Protein AF-A0A1V0DDW9-F1 (afdb_monomer)

Sequence (194 aa):
MLQTPDHATLLQRISQTHPDPSLQRRARLLLLYAEGRETAAVAEAVGLSPSTARRWRRRYLDGGLEAVFSAEVLAALPAEAPARPAPEPATAPTPAAPPRSDDAPAPIEARIRALFDDVAEAFGGKKKLKALRKRKPAKALRKLGKRLSKYRDRVRKRLSQDGLSARQRRRLVKQRKAIKRFLKR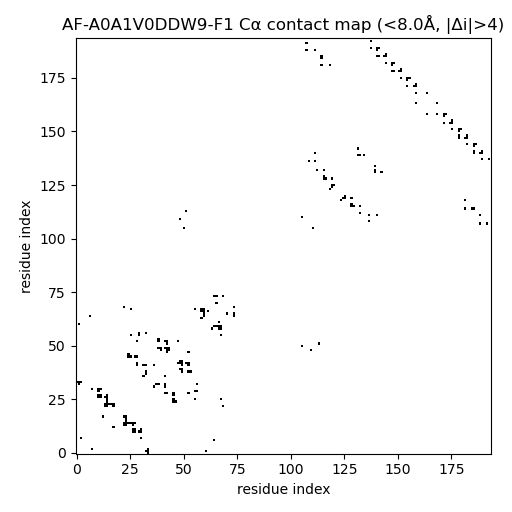TRALLDELS

Structure (mmCIF, N/CA/C/O backbone):
data_AF-A0A1V0DDW9-F1
#
_entry.id   AF-A0A1V0DDW9-F1
#
loop_
_atom_site.group_PDB
_atom_site.id
_atom_site.type_symbol
_atom_site.label_atom_id
_atom_site.label_alt_id
_atom_site.label_comp_id
_atom_site.label_asym_id
_atom_site.label_entity_id
_atom_site.label_seq_id
_atom_site.pdbx_PDB_ins_code
_atom_site.Cartn_x
_atom_site.Cartn_y
_atom_site.Cartn_z
_atom_site.occupancy
_atom_site.B_iso_or_equiv
_atom_site.auth_seq_id
_atom_site.auth_comp_id
_atom_site.auth_asym_id
_atom_site.auth_atom_id
_atom_site.pdbx_PDB_model_num
ATOM 1 N N . MET A 1 1 ? 0.098 -22.262 1.482 1.00 47.34 1 MET A N 1
ATOM 2 C CA . MET A 1 1 ? 1.379 -22.175 2.217 1.00 47.34 1 MET A CA 1
ATOM 3 C C . MET A 1 1 ? 2.095 -20.897 1.801 1.00 47.34 1 MET A C 1
ATOM 5 O O . MET A 1 1 ? 2.084 -20.587 0.620 1.00 47.34 1 MET A O 1
ATOM 9 N N . LEU A 1 2 ? 2.592 -20.102 2.755 1.00 56.16 2 LEU A N 1
ATOM 10 C CA . LEU A 1 2 ? 3.044 -18.717 2.524 1.00 56.16 2 LEU A CA 1
ATOM 11 C C . LEU A 1 2 ? 4.563 -18.563 2.303 1.00 56.16 2 LEU A C 1
ATOM 13 O O . LEU A 1 2 ? 5.007 -17.443 2.057 1.00 56.16 2 LEU A O 1
ATOM 17 N N . GLN A 1 3 ? 5.370 -19.623 2.360 1.00 58.59 3 GLN A N 1
ATOM 18 C CA . GLN A 1 3 ? 6.820 -19.496 2.181 1.00 58.59 3 GLN A CA 1
ATOM 19 C C . GLN A 1 3 ? 7.408 -20.650 1.375 1.00 58.59 3 GLN A C 1
ATOM 21 O O . GLN A 1 3 ? 7.259 -21.811 1.737 1.00 58.59 3 GLN A O 1
ATOM 26 N N . THR A 1 4 ? 8.095 -20.297 0.292 1.00 63.78 4 THR A N 1
ATOM 27 C CA . THR A 1 4 ? 9.229 -21.064 -0.220 1.00 63.78 4 THR A CA 1
ATOM 28 C C . THR A 1 4 ? 10.448 -20.748 0.664 1.00 63.78 4 THR A C 1
ATOM 30 O O . THR A 1 4 ? 10.546 -19.620 1.163 1.00 63.78 4 THR A O 1
ATOM 33 N N . PRO A 1 5 ? 11.369 -21.701 0.891 1.00 66.31 5 PRO A N 1
ATOM 34 C CA . PRO A 1 5 ? 12.541 -21.496 1.752 1.00 66.31 5 PRO A CA 1
ATOM 35 C C . PRO A 1 5 ? 13.383 -20.282 1.321 1.00 66.31 5 PRO A C 1
ATOM 37 O O . PRO A 1 5 ? 13.807 -19.496 2.167 1.00 66.31 5 PRO A O 1
ATOM 40 N N . ASP A 1 6 ? 13.486 -20.031 0.015 1.00 73.88 6 ASP A N 1
ATOM 41 C CA . ASP A 1 6 ? 14.209 -18.881 -0.546 1.00 73.88 6 ASP A CA 1
ATOM 42 C C . ASP A 1 6 ? 13.622 -17.526 -0.114 1.00 73.88 6 ASP A C 1
ATOM 44 O O . ASP A 1 6 ? 14.346 -16.552 0.113 1.00 73.88 6 ASP A O 1
ATOM 48 N N . HIS A 1 7 ? 12.297 -17.442 0.051 1.00 81.62 7 HIS A N 1
ATOM 49 C CA . HIS A 1 7 ? 11.650 -16.208 0.496 1.00 81.62 7 HIS A CA 1
ATOM 50 C C . HIS A 1 7 ? 11.923 -15.921 1.972 1.00 81.62 7 HIS A C 1
ATOM 52 O O . HIS A 1 7 ? 12.078 -14.756 2.342 1.00 81.62 7 HIS A O 1
ATOM 58 N N . ALA A 1 8 ? 11.992 -16.953 2.814 1.00 80.38 8 ALA A N 1
ATOM 59 C CA . ALA A 1 8 ? 12.246 -16.793 4.242 1.00 80.38 8 ALA A CA 1
ATOM 60 C C . ALA A 1 8 ? 13.627 -16.167 4.488 1.00 80.38 8 ALA A C 1
ATOM 62 O O . ALA A 1 8 ? 13.737 -15.169 5.206 1.00 80.38 8 ALA A O 1
ATOM 63 N N . THR A 1 9 ? 14.659 -16.674 3.809 1.00 82.12 9 THR A N 1
ATOM 64 C CA . THR A 1 9 ? 16.034 -16.165 3.914 1.00 82.12 9 THR A CA 1
ATOM 65 C C . THR A 1 9 ? 16.145 -14.711 3.453 1.00 82.12 9 THR A C 1
ATOM 67 O O . THR A 1 9 ? 16.754 -13.882 4.137 1.00 82.12 9 THR A O 1
ATOM 70 N N . LEU A 1 10 ? 15.510 -14.359 2.328 1.00 84.12 10 LEU A N 1
ATOM 71 C CA . LEU A 1 10 ? 15.488 -12.979 1.829 1.00 84.12 10 LEU A CA 1
ATOM 72 C C . LEU A 1 10 ? 14.788 -12.027 2.805 1.00 84.12 10 LEU A C 1
ATOM 74 O O . LEU A 1 10 ? 15.305 -10.947 3.098 1.00 84.12 10 LEU A O 1
ATOM 78 N N . LEU A 1 11 ? 13.634 -12.424 3.347 1.00 86.44 11 LEU A N 1
ATOM 79 C CA . LEU A 1 11 ? 12.905 -11.628 4.334 1.00 86.44 11 LEU A CA 1
ATOM 80 C C . LEU A 1 11 ? 13.721 -11.440 5.618 1.00 86.44 11 LEU A C 1
ATOM 82 O O . LEU A 1 11 ? 13.788 -10.326 6.141 1.00 86.44 11 LEU A O 1
ATOM 86 N N . GLN A 1 12 ? 14.381 -12.490 6.106 1.00 86.38 12 GLN A N 1
ATOM 87 C CA . GLN A 1 12 ? 15.224 -12.412 7.296 1.00 86.38 12 GLN A CA 1
ATOM 88 C C . GLN A 1 12 ? 16.380 -11.433 7.087 1.00 86.38 12 GLN A C 1
ATOM 90 O O . GLN A 1 12 ? 16.570 -10.534 7.909 1.00 86.38 12 GLN A O 1
ATOM 95 N N . ARG A 1 13 ? 17.061 -11.504 5.939 1.00 80.69 13 ARG A N 1
ATOM 96 C CA . ARG A 1 13 ? 18.125 -10.560 5.585 1.00 80.69 13 ARG A CA 1
ATOM 97 C C . ARG A 1 13 ? 17.607 -9.120 5.504 1.00 80.69 13 ARG A C 1
ATOM 99 O O . ARG A 1 13 ? 18.135 -8.257 6.200 1.00 80.69 13 ARG A O 1
ATOM 106 N N . ILE A 1 14 ? 16.520 -8.856 4.767 1.00 83.62 14 ILE A N 1
ATOM 107 C CA . ILE A 1 14 ? 15.913 -7.509 4.678 1.00 83.62 14 ILE A CA 1
ATOM 108 C C . ILE A 1 14 ? 15.524 -6.980 6.068 1.00 83.62 14 ILE A C 1
ATOM 110 O O . ILE A 1 14 ? 15.647 -5.785 6.338 1.00 83.62 14 ILE A O 1
ATOM 114 N N . SER A 1 15 ? 15.067 -7.853 6.968 1.00 86.00 15 SER A N 1
ATOM 115 C CA . SER A 1 15 ? 14.659 -7.476 8.324 1.00 86.00 15 SER A CA 1
ATOM 116 C C . SER A 1 15 ? 15.806 -7.033 9.239 1.00 86.00 15 SER A C 1
ATOM 118 O O . SER A 1 15 ? 15.553 -6.337 10.229 1.00 86.00 15 SER A O 1
ATOM 120 N N . GLN A 1 16 ? 17.035 -7.439 8.915 1.00 81.69 16 GLN A N 1
ATOM 121 C CA . GLN A 1 16 ? 18.234 -7.223 9.722 1.00 81.69 16 GLN A CA 1
ATOM 122 C C . GLN A 1 16 ? 19.140 -6.145 9.122 1.00 81.69 16 GLN A C 1
ATOM 124 O O . GLN A 1 16 ? 19.627 -5.287 9.850 1.00 81.69 16 GLN A O 1
ATOM 129 N N . THR A 1 17 ? 19.351 -6.162 7.803 1.00 76.50 17 THR A N 1
ATOM 130 C CA . THR A 1 17 ? 20.411 -5.366 7.163 1.00 76.50 17 THR A CA 1
ATOM 131 C C . THR A 1 17 ? 19.907 -4.105 6.471 1.00 76.50 17 THR A C 1
ATOM 133 O O . THR A 1 17 ? 20.681 -3.181 6.230 1.00 76.50 17 THR A O 1
ATOM 136 N N . HIS A 1 18 ? 18.617 -4.033 6.131 1.00 78.31 18 HIS A N 1
ATOM 137 C CA . HIS A 1 18 ? 18.131 -2.960 5.272 1.00 78.31 18 HIS A CA 1
ATOM 138 C C . HIS A 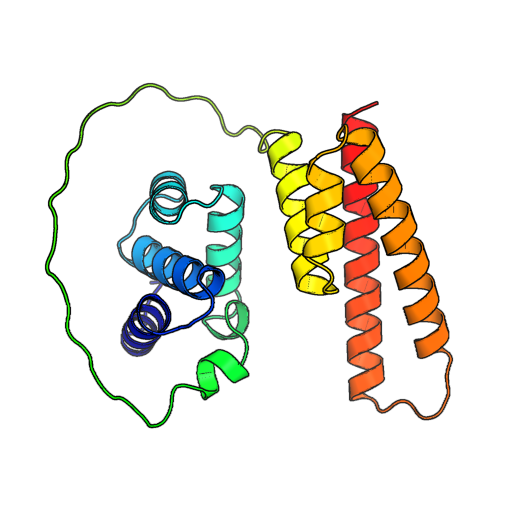1 18 ? 18.085 -1.611 6.021 1.00 78.31 18 HIS A C 1
ATOM 140 O O . HIS A 1 18 ? 17.454 -1.536 7.072 1.00 78.31 18 HIS A O 1
ATOM 146 N N . PRO A 1 19 ? 18.638 -0.505 5.487 1.00 71.19 19 PRO A N 1
ATOM 147 C CA . PRO A 1 19 ? 18.720 0.774 6.206 1.00 71.19 19 PRO A CA 1
ATOM 148 C C . PRO A 1 19 ? 17.361 1.458 6.436 1.00 71.19 19 PRO A C 1
ATOM 150 O O . PRO A 1 19 ? 17.212 2.256 7.358 1.00 71.19 19 PRO A O 1
ATOM 153 N N . ASP A 1 20 ? 16.347 1.171 5.609 1.00 73.62 20 ASP A N 1
ATOM 154 C CA . ASP A 1 20 ? 14.979 1.667 5.831 1.00 73.62 20 ASP A CA 1
ATOM 155 C C . ASP A 1 20 ? 14.227 0.804 6.870 1.00 73.62 20 ASP A C 1
ATOM 157 O O . ASP A 1 20 ? 13.823 -0.323 6.550 1.00 73.62 20 ASP A O 1
ATOM 161 N N . PRO A 1 21 ? 13.917 1.340 8.069 1.00 74.62 21 PRO A N 1
ATOM 162 C CA . PRO A 1 21 ? 13.190 0.611 9.109 1.00 74.62 21 PRO A CA 1
ATOM 163 C C . PRO A 1 21 ? 11.752 0.257 8.702 1.00 74.62 21 PRO A C 1
ATOM 165 O O . PRO A 1 21 ? 11.104 -0.571 9.342 1.00 74.62 21 PRO A O 1
ATOM 168 N N . SER A 1 22 ? 11.210 0.893 7.662 1.00 76.00 22 SER A N 1
ATOM 169 C CA . SER A 1 22 ? 9.894 0.562 7.107 1.00 76.00 22 SER A CA 1
ATOM 170 C C . SER A 1 22 ? 9.934 -0.755 6.336 1.00 76.00 22 SER A C 1
ATOM 172 O O . SER A 1 22 ? 8.973 -1.521 6.389 1.00 76.00 22 SER A O 1
ATOM 174 N N . LEU A 1 23 ? 11.035 -1.017 5.625 1.00 82.06 23 LEU A N 1
ATOM 175 C CA . LEU A 1 23 ? 11.237 -2.253 4.872 1.00 82.06 23 LEU A CA 1
ATOM 176 C C . LEU A 1 23 ? 11.587 -3.407 5.809 1.00 82.06 23 LEU A C 1
ATOM 178 O O . LEU A 1 23 ? 11.004 -4.480 5.663 1.00 82.06 23 LEU A O 1
ATOM 182 N N . GLN A 1 24 ? 12.386 -3.147 6.850 1.00 84.62 24 GLN A N 1
ATOM 183 C CA . GLN A 1 24 ? 12.621 -4.125 7.914 1.00 84.62 24 GLN A CA 1
ATOM 184 C C . GLN A 1 24 ? 11.305 -4.599 8.551 1.00 84.62 24 GLN A C 1
ATOM 186 O O . GLN A 1 24 ? 11.048 -5.797 8.650 1.00 84.62 24 GLN A O 1
ATOM 191 N N . ARG A 1 25 ? 10.419 -3.661 8.919 1.00 85.31 25 ARG A N 1
ATOM 192 C CA . ARG A 1 25 ? 9.105 -3.976 9.506 1.00 85.31 25 ARG A CA 1
ATOM 193 C C . ARG A 1 25 ? 8.202 -4.776 8.571 1.00 85.31 25 ARG A C 1
ATOM 195 O O . ARG A 1 25 ? 7.511 -5.677 9.030 1.00 85.31 25 ARG A O 1
ATOM 202 N N . ARG A 1 26 ? 8.206 -4.479 7.266 1.00 88.88 26 ARG A N 1
ATOM 203 C CA . ARG A 1 26 ? 7.451 -5.265 6.270 1.00 88.88 26 ARG A CA 1
ATOM 204 C C . ARG A 1 26 ? 7.980 -6.691 6.162 1.00 88.88 26 ARG A C 1
ATOM 206 O O . ARG A 1 26 ? 7.179 -7.611 6.049 1.00 88.88 26 ARG A O 1
ATOM 213 N N . ALA A 1 27 ? 9.297 -6.865 6.223 1.00 88.38 27 ALA A N 1
ATOM 214 C CA . ALA A 1 27 ? 9.907 -8.183 6.171 1.00 88.38 27 ALA A CA 1
ATOM 215 C C . ALA A 1 27 ? 9.587 -9.011 7.426 1.00 88.38 27 ALA A C 1
ATOM 217 O O . ALA A 1 27 ? 9.085 -10.126 7.302 1.00 88.38 27 ALA A O 1
ATOM 218 N N . ARG A 1 28 ? 9.730 -8.421 8.625 1.00 88.69 28 ARG A N 1
ATOM 219 C CA . ARG A 1 28 ? 9.323 -9.051 9.900 1.00 88.69 28 ARG A CA 1
ATOM 220 C C . ARG A 1 28 ? 7.849 -9.440 9.914 1.00 88.69 28 ARG A C 1
ATOM 222 O O . ARG A 1 28 ? 7.499 -10.527 10.346 1.00 88.69 28 ARG A O 1
ATOM 229 N N . LEU A 1 29 ? 6.984 -8.578 9.386 1.00 91.62 29 LEU A N 1
ATOM 230 C CA . LEU A 1 29 ? 5.552 -8.844 9.280 1.00 91.62 29 LEU A CA 1
ATOM 231 C C . LEU A 1 29 ? 5.259 -10.103 8.456 1.00 91.62 29 LEU A C 1
ATOM 233 O O . LEU A 1 29 ? 4.392 -10.883 8.837 1.00 91.62 29 LEU A O 1
ATOM 237 N N . LEU A 1 30 ? 5.950 -10.302 7.331 1.00 90.56 30 LEU A N 1
ATOM 238 C CA . LEU A 1 30 ? 5.741 -11.474 6.476 1.00 90.56 30 LEU A CA 1
ATOM 239 C C . LEU A 1 30 ? 6.306 -12.758 7.093 1.00 90.56 30 LEU A C 1
ATOM 241 O O . LEU A 1 30 ? 5.699 -13.811 6.913 1.00 90.56 30 LEU A O 1
ATOM 245 N N . LEU A 1 31 ? 7.411 -12.662 7.840 1.00 89.25 31 LEU A N 1
ATOM 246 C CA . LEU A 1 31 ? 7.956 -13.778 8.621 1.00 89.25 31 LEU A CA 1
ATOM 247 C C . LEU A 1 31 ? 6.954 -14.244 9.684 1.00 89.25 31 LEU A C 1
ATOM 249 O O . LEU A 1 31 ? 6.554 -15.403 9.679 1.00 89.25 31 LEU A O 1
ATOM 253 N N . LEU A 1 32 ? 6.429 -13.317 10.489 1.00 87.31 32 LEU A N 1
ATOM 254 C CA . LEU A 1 32 ? 5.447 -13.635 11.531 1.00 87.31 32 LEU A CA 1
ATOM 255 C C . LEU A 1 32 ? 4.149 -14.230 10.957 1.00 87.31 32 LEU A C 1
ATOM 257 O O . LEU A 1 32 ? 3.539 -15.110 11.557 1.00 87.31 32 LEU A O 1
ATOM 261 N N . TYR A 1 33 ? 3.709 -13.786 9.775 1.00 86.69 33 TYR A N 1
ATOM 262 C CA . TYR A 1 33 ? 2.553 -14.406 9.117 1.00 86.69 33 TYR A CA 1
ATOM 263 C C . TYR A 1 33 ? 2.810 -15.835 8.646 1.00 86.69 33 TYR A C 1
ATOM 265 O O . TYR A 1 33 ? 1.862 -16.613 8.546 1.00 86.69 33 TYR A O 1
ATOM 273 N N . ALA A 1 34 ? 4.051 -16.173 8.314 1.00 85.31 34 ALA A N 1
ATOM 274 C CA . ALA A 1 34 ? 4.401 -17.529 7.923 1.00 85.31 34 ALA A CA 1
ATOM 275 C C . ALA A 1 34 ? 4.530 -18.472 9.115 1.00 85.31 34 ALA A C 1
ATOM 277 O O . ALA A 1 34 ? 4.187 -19.640 8.985 1.00 85.31 34 ALA A O 1
ATOM 278 N N . GLU A 1 35 ? 4.894 -17.939 10.281 1.00 81.44 35 GLU A N 1
ATOM 279 C CA . GLU A 1 35 ? 4.779 -18.622 11.576 1.00 81.44 35 GLU A CA 1
ATOM 280 C C . GLU A 1 35 ? 3.312 -18.861 11.996 1.00 81.44 35 GLU A C 1
ATOM 282 O O . GLU A 1 35 ? 3.049 -19.412 13.059 1.00 81.44 35 GLU A O 1
ATOM 287 N N . GLY A 1 36 ? 2.333 -18.424 11.194 1.00 84.12 36 GLY A N 1
ATOM 288 C CA . GLY A 1 36 ? 0.909 -18.608 11.477 1.00 84.12 36 GLY A CA 1
ATOM 289 C C . GLY A 1 36 ? 0.338 -17.611 12.486 1.00 84.12 36 GLY A C 1
ATOM 290 O O . GLY A 1 36 ? -0.796 -17.777 12.930 1.00 84.12 36 GLY A O 1
ATOM 291 N N . ARG A 1 37 ? 1.080 -16.552 12.834 1.00 83.56 37 ARG A N 1
ATOM 292 C CA . ARG A 1 37 ? 0.625 -15.550 13.804 1.00 83.56 37 ARG A CA 1
ATOM 293 C C . ARG A 1 37 ? -0.575 -14.771 13.271 1.00 83.56 37 ARG A C 1
ATOM 295 O O . ARG A 1 37 ? -0.659 -14.406 12.092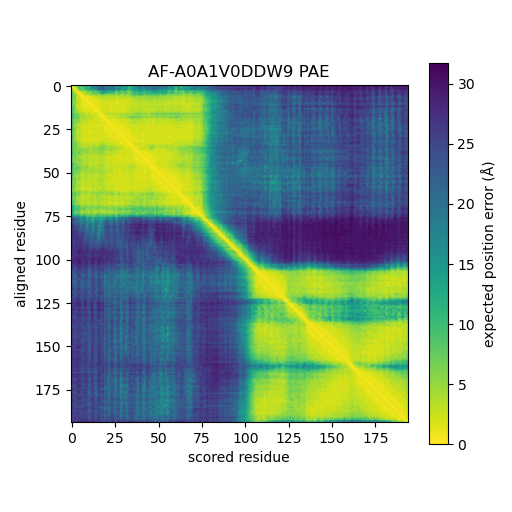 1.00 83.56 37 ARG A O 1
ATOM 302 N N . GLU A 1 38 ? -1.497 -14.458 14.173 1.00 83.19 38 GLU A N 1
ATOM 303 C CA . GLU A 1 38 ? -2.667 -13.654 13.847 1.00 83.19 38 GLU A CA 1
ATOM 304 C C . GLU A 1 38 ? -2.292 -12.211 13.514 1.00 83.19 38 GLU A C 1
ATOM 306 O O . GLU A 1 38 ? -1.376 -11.621 14.084 1.00 83.19 38 GLU A O 1
ATOM 311 N N . THR A 1 39 ? -3.062 -11.598 12.615 1.00 81.31 39 THR A N 1
ATOM 312 C CA . THR A 1 39 ? -2.829 -10.228 12.143 1.00 81.31 39 THR A CA 1
ATOM 313 C C . THR A 1 39 ? -2.615 -9.215 13.263 1.00 81.31 39 THR A C 1
ATOM 315 O O . THR A 1 39 ? -1.799 -8.311 13.088 1.00 81.31 39 THR A O 1
ATOM 318 N N . ALA A 1 40 ? -3.376 -9.309 14.356 1.00 75.62 40 ALA A N 1
ATOM 319 C CA . ALA A 1 40 ? -3.289 -8.360 15.460 1.00 75.62 40 ALA A CA 1
ATOM 320 C C . ALA A 1 40 ? -1.921 -8.451 16.153 1.00 75.62 40 ALA A C 1
ATOM 322 O O . ALA A 1 40 ? -1.208 -7.451 16.203 1.00 75.62 40 ALA A O 1
ATOM 323 N N . ALA A 1 41 ? -1.513 -9.662 16.540 1.00 76.12 41 ALA A N 1
ATOM 324 C CA . ALA A 1 41 ? -0.209 -9.932 17.141 1.00 76.12 41 ALA A CA 1
ATOM 325 C C . ALA A 1 41 ? 0.951 -9.562 16.202 1.00 76.12 41 ALA A C 1
ATOM 327 O O . ALA A 1 41 ? 1.940 -8.968 16.625 1.00 76.12 41 ALA A O 1
ATOM 328 N N . VAL A 1 42 ? 0.815 -9.855 14.903 1.00 85.62 42 VAL A N 1
ATOM 329 C CA . VAL A 1 42 ? 1.805 -9.450 13.895 1.00 85.62 42 VAL A CA 1
ATOM 330 C C . VAL A 1 42 ? 1.945 -7.931 13.865 1.00 85.62 42 VAL A C 1
ATOM 332 O O . VAL A 1 42 ? 3.054 -7.407 13.871 1.00 85.62 42 VAL A O 1
ATOM 335 N N . ALA A 1 43 ? 0.821 -7.216 13.799 1.00 78.56 43 ALA A N 1
ATOM 336 C CA . ALA A 1 43 ? 0.805 -5.767 13.678 1.00 78.56 43 ALA A CA 1
ATOM 337 C C . ALA A 1 43 ? 1.431 -5.086 14.898 1.00 78.56 43 ALA A C 1
ATOM 339 O O . ALA A 1 43 ? 2.236 -4.172 14.730 1.00 78.56 43 ALA A O 1
ATOM 340 N N . GLU A 1 44 ? 1.115 -5.575 16.092 1.00 76.94 44 GLU A N 1
ATOM 341 C CA . GLU A 1 44 ? 1.702 -5.117 17.346 1.00 76.94 44 GLU A CA 1
ATOM 342 C C . GLU A 1 44 ? 3.220 -5.328 17.371 1.00 76.94 44 GLU A C 1
ATOM 344 O O . GLU A 1 44 ? 3.967 -4.363 17.535 1.00 76.94 44 GLU A O 1
ATOM 349 N N . ALA A 1 45 ? 3.684 -6.546 17.072 1.00 76.38 45 ALA A N 1
ATOM 350 C CA . ALA A 1 45 ? 5.103 -6.900 17.083 1.00 76.38 45 ALA A CA 1
ATOM 351 C C . ALA A 1 45 ? 5.960 -6.045 16.130 1.00 76.38 45 ALA A C 1
ATOM 353 O O . ALA A 1 45 ? 7.138 -5.797 16.391 1.00 76.38 45 ALA A O 1
ATOM 354 N N . VAL A 1 46 ? 5.385 -5.566 15.019 1.00 83.94 46 VAL A N 1
ATOM 355 C CA . VAL A 1 46 ? 6.081 -4.674 14.072 1.00 83.94 46 VAL A CA 1
ATOM 356 C C . VAL A 1 46 ? 5.715 -3.192 14.212 1.00 83.94 46 VAL A C 1
ATOM 358 O O . VAL A 1 46 ? 6.178 -2.372 13.411 1.00 83.94 46 VAL A O 1
ATOM 361 N N . GLY A 1 47 ? 4.900 -2.817 15.201 1.00 79.06 47 GLY A N 1
ATOM 362 C CA . GLY A 1 47 ? 4.482 -1.432 15.436 1.00 79.06 47 GLY A CA 1
ATOM 363 C C . GLY A 1 47 ? 3.670 -0.830 14.281 1.00 79.06 47 GLY A C 1
ATOM 364 O O . GLY A 1 47 ? 3.858 0.335 13.915 1.00 79.06 47 GLY A O 1
ATOM 365 N N . LEU A 1 48 ? 2.810 -1.631 13.648 1.00 82.25 48 LEU A N 1
ATOM 366 C CA . LEU A 1 48 ? 1.903 -1.234 12.568 1.00 82.25 48 LEU A CA 1
ATOM 367 C C . LEU A 1 48 ? 0.439 -1.414 12.986 1.00 82.25 48 LEU A C 1
ATOM 369 O O . LEU A 1 48 ? 0.122 -2.082 13.960 1.00 82.25 48 LEU A O 1
ATOM 373 N N . SER A 1 49 ? -0.489 -0.837 12.218 1.00 81.25 49 SER A N 1
ATOM 374 C CA . SER A 1 49 ? -1.912 -1.130 12.414 1.00 81.25 49 SER A CA 1
ATOM 375 C C . SER A 1 49 ? -2.285 -2.503 11.828 1.00 81.25 49 SER A C 1
ATOM 377 O O . SER A 1 49 ? -1.758 -2.869 10.769 1.00 81.25 49 SER A O 1
ATOM 379 N N . PRO A 1 50 ? -3.270 -3.221 12.405 1.00 77.25 50 PRO A N 1
ATOM 380 C CA . PRO A 1 50 ? -3.782 -4.482 11.854 1.00 77.25 50 PRO A CA 1
ATOM 381 C C . PRO A 1 50 ? -4.215 -4.366 10.388 1.00 77.25 50 PRO A C 1
ATOM 383 O O . PRO A 1 50 ? -3.898 -5.212 9.554 1.00 77.25 50 PRO A O 1
ATOM 386 N N . SER A 1 51 ? -4.860 -3.254 10.027 1.00 74.25 51 SER A N 1
ATOM 387 C CA . SER A 1 51 ? -5.256 -2.941 8.648 1.00 74.25 51 SER A CA 1
ATOM 388 C C . SER A 1 51 ? -4.064 -2.819 7.690 1.00 74.25 51 SER A C 1
ATOM 390 O O . SER A 1 51 ? -4.127 -3.282 6.548 1.00 74.25 51 SER A O 1
ATOM 392 N N . THR A 1 52 ? -2.954 -2.245 8.156 1.00 76.25 52 THR A N 1
ATOM 393 C CA . THR A 1 52 ? -1.704 -2.168 7.392 1.00 76.25 52 THR A CA 1
ATOM 394 C C . THR A 1 52 ? -1.076 -3.553 7.262 1.00 76.25 52 THR A C 1
ATOM 396 O O . THR A 1 52 ? -0.606 -3.904 6.179 1.00 76.25 52 THR A O 1
ATOM 399 N N . ALA A 1 53 ? -1.136 -4.370 8.317 1.00 85.31 53 ALA A N 1
ATOM 400 C CA . ALA A 1 53 ? -0.617 -5.730 8.298 1.00 85.31 53 ALA A CA 1
ATOM 401 C C . ALA A 1 53 ? -1.370 -6.643 7.317 1.00 85.31 53 ALA A C 1
ATOM 403 O O . ALA A 1 53 ? -0.736 -7.283 6.475 1.00 85.31 53 ALA A O 1
ATOM 404 N N . ARG A 1 54 ? -2.713 -6.636 7.340 1.00 83.50 54 ARG A N 1
ATOM 405 C CA . ARG A 1 54 ? -3.550 -7.376 6.370 1.00 83.50 54 ARG A CA 1
ATOM 406 C C . ARG A 1 54 ? -3.255 -6.955 4.936 1.00 83.50 54 ARG A C 1
ATOM 408 O O . ARG A 1 54 ? -3.198 -7.792 4.041 1.00 83.50 54 ARG A O 1
ATOM 415 N N . ARG A 1 55 ? -3.042 -5.655 4.709 1.00 83.19 55 ARG A N 1
ATOM 416 C CA . ARG A 1 55 ? -2.728 -5.122 3.379 1.00 83.19 55 ARG A CA 1
ATOM 417 C C . ARG A 1 55 ? -1.414 -5.674 2.837 1.00 83.19 55 ARG A C 1
ATOM 419 O O . ARG A 1 55 ? -1.369 -6.045 1.669 1.00 83.19 55 ARG A O 1
ATOM 426 N N . TRP A 1 56 ? -0.357 -5.707 3.647 1.00 87.62 56 TRP A N 1
ATOM 427 C CA . TRP A 1 56 ? 0.933 -6.251 3.211 1.00 87.62 56 TRP A CA 1
ATOM 428 C C . TRP A 1 56 ? 0.863 -7.752 2.963 1.00 87.62 56 TRP A C 1
ATOM 430 O O . TRP A 1 56 ? 1.333 -8.197 1.920 1.00 87.62 56 TRP A O 1
ATOM 440 N N . ARG A 1 57 ? 0.174 -8.497 3.836 1.00 88.50 57 ARG A N 1
ATOM 441 C CA . ARG A 1 57 ? -0.113 -9.919 3.614 1.00 88.50 57 ARG A CA 1
ATOM 442 C C . ARG A 1 57 ? -0.843 -10.146 2.293 1.00 88.50 57 ARG A C 1
ATOM 444 O O . ARG A 1 57 ? -0.427 -10.984 1.508 1.00 88.50 57 ARG A O 1
ATOM 451 N N . ARG A 1 58 ? -1.898 -9.371 2.019 1.00 84.62 58 ARG A N 1
ATOM 452 C CA . ARG A 1 58 ? -2.663 -9.480 0.771 1.00 84.62 58 ARG A CA 1
ATOM 453 C C . ARG A 1 58 ? -1.800 -9.185 -0.452 1.00 84.62 58 ARG A C 1
ATOM 455 O O . ARG A 1 58 ? -1.825 -9.952 -1.395 1.00 84.62 58 ARG A O 1
ATOM 462 N N . ARG A 1 59 ? -0.979 -8.130 -0.418 1.00 82.50 59 ARG A N 1
ATOM 463 C CA . ARG A 1 59 ? -0.063 -7.830 -1.532 1.00 82.50 59 ARG A CA 1
ATOM 464 C C . ARG A 1 59 ? 0.947 -8.949 -1.772 1.00 82.50 59 ARG A C 1
ATOM 466 O O . ARG A 1 59 ? 1.222 -9.242 -2.925 1.00 82.50 59 ARG A O 1
ATOM 473 N N . TYR A 1 60 ? 1.466 -9.561 -0.712 1.00 85.56 60 TYR A N 1
ATOM 474 C CA . TYR A 1 60 ? 2.360 -10.709 -0.832 1.00 85.56 60 TYR A CA 1
ATOM 475 C C . TYR A 1 60 ? 1.652 -11.943 -1.407 1.00 85.56 60 TYR A C 1
ATOM 477 O O . TYR A 1 60 ? 2.207 -12.620 -2.260 1.00 85.56 60 TYR A O 1
ATOM 485 N N . LEU A 1 61 ? 0.410 -12.210 -1.000 1.00 84.19 61 LEU A N 1
ATOM 486 C CA . LEU A 1 61 ? -0.395 -13.285 -1.587 1.00 84.19 61 LEU A CA 1
ATOM 487 C C . LEU A 1 61 ? -0.714 -13.032 -3.069 1.00 84.19 61 LEU A C 1
ATOM 489 O O . LEU A 1 61 ? -0.685 -13.964 -3.861 1.00 84.19 61 LEU A O 1
ATOM 493 N N . ASP A 1 62 ? -0.985 -11.779 -3.438 1.00 80.50 62 ASP A N 1
ATOM 494 C CA . ASP A 1 62 ? -1.378 -11.402 -4.800 1.00 80.50 62 ASP A CA 1
ATOM 495 C C . ASP A 1 62 ? -0.199 -11.399 -5.796 1.00 80.50 62 ASP A C 1
ATOM 497 O O . ASP A 1 62 ? -0.418 -11.509 -7.000 1.00 80.50 62 ASP A O 1
ATOM 501 N N . GLY A 1 63 ? 1.043 -11.202 -5.338 1.00 74.00 63 GLY A N 1
ATOM 502 C CA . GLY A 1 63 ? 2.188 -11.028 -6.246 1.00 74.00 63 GLY A CA 1
ATOM 503 C C . GLY A 1 63 ? 3.568 -11.228 -5.623 1.00 74.00 63 GLY A C 1
ATOM 504 O O . GLY A 1 63 ? 4.548 -10.664 -6.106 1.00 74.00 63 GLY A O 1
ATOM 505 N N . GLY A 1 64 ? 3.650 -11.983 -4.530 1.00 85.19 64 GLY A N 1
ATOM 506 C CA . GLY A 1 64 ? 4.903 -12.379 -3.893 1.00 85.19 64 GLY A CA 1
ATOM 507 C C . GLY A 1 64 ? 5.739 -11.213 -3.366 1.00 85.19 64 GLY A C 1
ATOM 508 O O . GLY A 1 64 ? 5.232 -10.155 -2.975 1.00 85.19 64 GLY A O 1
ATOM 509 N N . LEU A 1 65 ? 7.058 -11.415 -3.341 1.00 83.88 65 LEU A N 1
ATOM 510 C CA . LEU A 1 65 ? 8.015 -10.427 -2.843 1.00 83.88 65 LEU A CA 1
ATOM 511 C C . LEU A 1 65 ? 8.031 -9.148 -3.689 1.00 83.88 65 LEU A C 1
ATOM 513 O O . LEU A 1 65 ? 8.105 -8.059 -3.123 1.00 83.88 65 LEU A O 1
ATOM 517 N N . GLU A 1 66 ? 7.874 -9.243 -5.010 1.00 80.12 66 GLU A N 1
ATOM 518 C CA . GLU A 1 66 ? 7.874 -8.083 -5.919 1.00 80.12 66 GLU A CA 1
ATOM 519 C C . GLU A 1 66 ? 6.680 -7.141 -5.707 1.00 80.12 66 GLU A C 1
ATOM 521 O O . GLU A 1 66 ? 6.724 -5.943 -6.005 1.00 80.12 66 GLU A O 1
ATOM 526 N N . ALA A 1 67 ? 5.579 -7.662 -5.167 1.00 80.44 67 ALA A N 1
ATOM 527 C CA . ALA A 1 67 ? 4.421 -6.848 -4.827 1.00 80.44 67 ALA A CA 1
ATOM 528 C C . ALA A 1 67 ? 4.613 -6.040 -3.529 1.00 80.44 67 ALA A C 1
ATOM 530 O O . ALA A 1 67 ? 3.877 -5.063 -3.301 1.00 80.44 67 ALA A O 1
ATOM 531 N N . VAL A 1 68 ? 5.584 -6.426 -2.692 1.00 83.31 68 VAL A N 1
ATOM 532 C CA . VAL A 1 68 ? 5.873 -5.835 -1.374 1.00 83.31 68 VAL A CA 1
ATOM 533 C C . VAL A 1 68 ? 7.137 -4.977 -1.392 1.00 83.31 68 VAL A C 1
ATOM 535 O O . VAL A 1 68 ? 7.142 -3.883 -0.815 1.00 83.31 68 VAL A O 1
ATOM 538 N N . PHE A 1 69 ? 8.173 -5.448 -2.077 1.00 83.88 69 PHE A N 1
ATOM 539 C CA . PHE A 1 69 ? 9.485 -4.828 -2.196 1.00 83.88 69 PHE A CA 1
ATOM 540 C C . PHE A 1 69 ? 9.723 -4.396 -3.644 1.00 83.88 69 PHE A C 1
ATOM 542 O O . PHE A 1 69 ? 9.211 -5.004 -4.579 1.00 83.88 69 PHE A O 1
ATOM 549 N N . SER A 1 70 ? 10.466 -3.309 -3.849 1.00 78.31 70 SER A N 1
ATOM 550 C CA . SER A 1 70 ? 10.870 -2.914 -5.199 1.00 78.31 70 SER A CA 1
ATOM 551 C C . SER A 1 70 ? 11.891 -3.901 -5.757 1.00 78.31 70 SER A C 1
ATOM 553 O O . SER A 1 70 ? 12.684 -4.463 -5.004 1.00 78.31 70 SER A O 1
ATOM 555 N N . ALA A 1 71 ? 11.924 -4.036 -7.084 1.00 70.19 71 ALA A N 1
ATOM 556 C CA . ALA A 1 71 ? 12.946 -4.822 -7.772 1.00 70.19 71 ALA A CA 1
ATOM 557 C C . ALA A 1 71 ? 14.363 -4.399 -7.353 1.00 70.19 71 ALA A C 1
ATOM 559 O O . ALA A 1 71 ? 15.195 -5.255 -7.136 1.00 70.19 71 ALA A O 1
ATOM 560 N N . GLU A 1 72 ? 14.608 -3.105 -7.125 1.00 63.38 72 GLU A N 1
ATOM 561 C CA . GLU A 1 72 ? 15.886 -2.593 -6.603 1.00 63.38 72 GLU A CA 1
ATOM 562 C C . GLU A 1 72 ? 16.238 -3.140 -5.211 1.00 63.38 72 GLU A C 1
ATOM 564 O O . GLU A 1 72 ? 17.393 -3.426 -4.954 1.00 63.38 72 GLU A O 1
ATOM 569 N N . VAL A 1 73 ? 15.264 -3.321 -4.312 1.00 72.25 73 VAL A N 1
ATOM 570 C CA . VAL A 1 73 ? 15.513 -3.871 -2.964 1.00 72.25 73 VAL A CA 1
ATOM 571 C C . VAL A 1 73 ? 15.763 -5.375 -3.027 1.00 72.25 73 VAL A C 1
ATOM 573 O O . VAL A 1 73 ? 16.582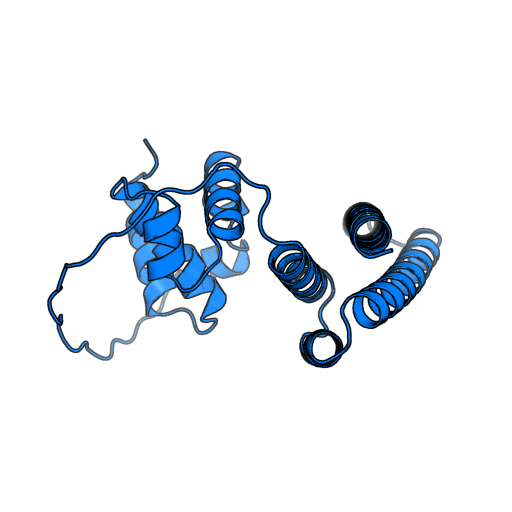 -5.889 -2.275 1.00 72.25 73 VAL A O 1
ATOM 576 N N . LEU A 1 74 ? 15.075 -6.073 -3.931 1.00 71.06 74 LEU A N 1
ATOM 577 C CA . LEU A 1 74 ? 15.283 -7.503 -4.162 1.00 71.06 74 LEU A CA 1
ATOM 578 C C . LEU A 1 74 ? 16.590 -7.773 -4.927 1.00 71.06 74 LEU A C 1
ATOM 580 O O . LEU A 1 74 ? 17.250 -8.772 -4.668 1.00 71.06 74 LEU A O 1
ATOM 584 N N . ALA A 1 75 ? 16.986 -6.862 -5.819 1.00 63.53 75 ALA A N 1
ATOM 585 C CA . ALA A 1 75 ? 18.183 -6.943 -6.653 1.00 63.53 75 ALA A CA 1
ATOM 586 C C . ALA A 1 75 ? 19.423 -6.283 -6.037 1.00 63.53 75 ALA A C 1
ATOM 588 O O . ALA A 1 75 ? 20.508 -6.486 -6.557 1.00 63.53 75 ALA A O 1
ATOM 589 N N . ALA A 1 76 ? 19.301 -5.519 -4.948 1.00 57.59 76 ALA A N 1
ATOM 590 C CA . ALA A 1 76 ? 20.436 -5.043 -4.147 1.00 57.59 76 ALA A CA 1
ATOM 591 C C . ALA A 1 76 ? 20.963 -6.119 -3.174 1.00 57.59 76 ALA A C 1
ATOM 593 O O . ALA A 1 76 ? 21.797 -5.834 -2.321 1.00 57.59 76 ALA A O 1
ATOM 594 N N . LEU A 1 77 ? 20.446 -7.349 -3.271 1.00 56.62 77 LEU A N 1
ATOM 595 C CA . LEU A 1 77 ? 20.820 -8.495 -2.445 1.00 56.62 77 LEU A CA 1
ATOM 596 C C . LEU A 1 77 ? 21.823 -9.501 -3.068 1.00 56.62 77 LEU A C 1
ATOM 598 O O . LEU A 1 77 ? 22.036 -10.528 -2.416 1.00 56.62 77 LEU A O 1
ATOM 602 N N . PRO A 1 78 ? 22.489 -9.281 -4.227 1.00 49.16 78 PRO A N 1
ATOM 603 C CA . PRO A 1 78 ? 23.680 -10.032 -4.585 1.00 49.16 78 PRO A CA 1
ATOM 604 C C . PRO A 1 78 ? 24.944 -9.270 -4.151 1.00 49.16 78 PRO A C 1
ATOM 606 O O . PRO A 1 78 ? 25.099 -8.089 -4.439 1.00 49.16 78 PRO A O 1
ATOM 609 N N . ALA A 1 79 ? 25.838 -10.003 -3.482 1.00 45.91 79 ALA A N 1
ATOM 610 C CA . ALA A 1 79 ? 27.237 -9.664 -3.203 1.00 45.91 79 ALA A CA 1
ATOM 611 C C . ALA A 1 79 ? 27.503 -8.377 -2.395 1.00 45.91 79 ALA A C 1
ATOM 613 O O . ALA A 1 79 ? 27.850 -7.347 -2.948 1.00 45.91 79 ALA A O 1
ATOM 614 N N . GLU A 1 80 ? 27.389 -8.461 -1.066 1.00 36.75 80 GLU A N 1
ATOM 615 C CA . GLU A 1 80 ? 28.530 -8.274 -0.145 1.00 36.75 80 GLU A CA 1
ATOM 616 C C . GLU A 1 80 ? 28.042 -8.169 1.307 1.00 36.75 80 GLU A C 1
ATOM 618 O O . GLU A 1 80 ? 27.228 -7.323 1.678 1.00 36.75 80 GLU A O 1
ATOM 623 N N . ALA A 1 81 ? 28.553 -9.073 2.143 1.00 42.50 81 ALA A N 1
ATOM 624 C CA . ALA A 1 81 ? 28.670 -8.832 3.572 1.00 42.50 81 ALA A CA 1
ATOM 625 C C . ALA A 1 81 ? 29.916 -7.953 3.797 1.00 42.50 81 ALA A C 1
ATOM 627 O O . ALA A 1 81 ? 30.890 -8.069 3.056 1.00 42.50 81 ALA A O 1
ATOM 628 N N . PRO A 1 82 ? 29.941 -7.166 4.878 1.00 51.03 82 PRO A N 1
ATOM 629 C CA . PRO A 1 82 ? 30.544 -7.772 6.049 1.00 51.03 82 PRO A CA 1
ATOM 630 C C . PRO A 1 82 ? 29.630 -7.741 7.265 1.00 51.03 82 PRO A C 1
ATOM 632 O O . PRO A 1 82 ? 28.862 -6.815 7.522 1.00 51.03 82 PRO A O 1
ATOM 635 N N . ALA A 1 83 ? 29.769 -8.827 8.013 1.00 52.91 83 ALA A N 1
ATOM 636 C CA . ALA A 1 83 ? 29.264 -9.024 9.348 1.00 52.91 83 ALA A CA 1
ATOM 637 C C . ALA A 1 83 ? 29.696 -7.896 10.294 1.00 52.91 83 ALA A C 1
ATOM 639 O O . ALA A 1 83 ? 30.859 -7.496 10.303 1.00 52.91 83 ALA A O 1
ATOM 640 N N . ARG A 1 84 ? 28.789 -7.504 11.191 1.00 47.25 84 ARG A N 1
ATOM 641 C CA . ARG A 1 84 ? 29.127 -7.313 12.607 1.00 47.25 84 ARG A CA 1
ATOM 642 C C . ARG A 1 84 ? 28.022 -7.911 13.486 1.00 47.25 84 ARG A C 1
ATOM 644 O O . ARG A 1 84 ? 26.880 -7.985 13.032 1.00 47.25 84 ARG A O 1
ATOM 651 N N . PRO A 1 85 ? 28.399 -8.436 14.664 1.00 49.78 85 PRO A N 1
ATOM 652 C CA . PRO A 1 85 ? 27.714 -9.544 15.312 1.00 49.78 85 PRO A CA 1
ATOM 653 C C . PRO A 1 85 ? 26.511 -9.090 16.142 1.00 49.78 85 PRO A C 1
ATOM 655 O O . PRO A 1 85 ? 26.320 -7.905 16.410 1.00 49.78 85 PRO A O 1
ATOM 658 N N . ALA A 1 86 ? 25.704 -10.081 16.512 1.00 48.28 86 ALA A N 1
ATOM 659 C CA . ALA A 1 86 ? 24.549 -9.982 17.393 1.00 48.28 86 ALA A CA 1
ATOM 660 C C . ALA A 1 86 ? 24.863 -9.280 18.731 1.00 48.28 86 ALA A C 1
ATOM 662 O O . ALA A 1 86 ? 26.017 -9.199 19.155 1.00 48.28 86 ALA A O 1
ATOM 663 N N . PRO A 1 87 ? 23.808 -8.877 19.453 1.00 46.97 87 PRO A N 1
ATOM 664 C CA . PRO A 1 87 ? 23.576 -9.636 20.673 1.00 46.97 87 PRO A CA 1
ATOM 665 C C . PRO A 1 87 ? 22.228 -10.363 20.684 1.00 46.97 87 PRO A C 1
ATOM 667 O O . PRO A 1 87 ? 21.248 -9.969 20.053 1.00 46.97 87 PRO A O 1
ATOM 670 N N . GLU A 1 88 ? 22.307 -11.478 21.394 1.00 41.12 88 GLU A N 1
ATOM 671 C CA . GLU A 1 88 ? 21.405 -12.595 21.659 1.00 41.12 88 GLU A CA 1
ATOM 672 C C . GLU A 1 8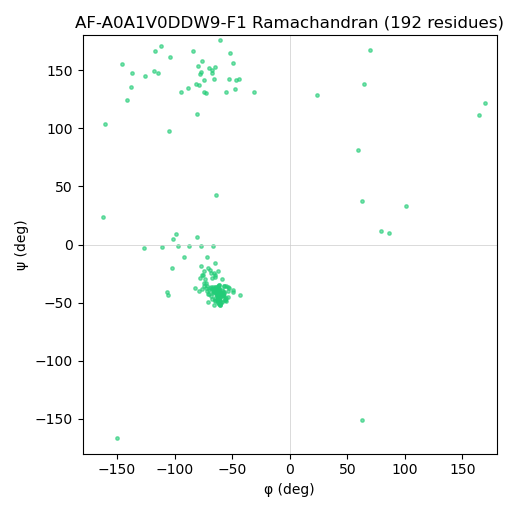8 ? 20.063 -12.257 22.361 1.00 41.12 88 GLU A C 1
ATOM 674 O O . GLU A 1 88 ? 19.788 -11.093 22.66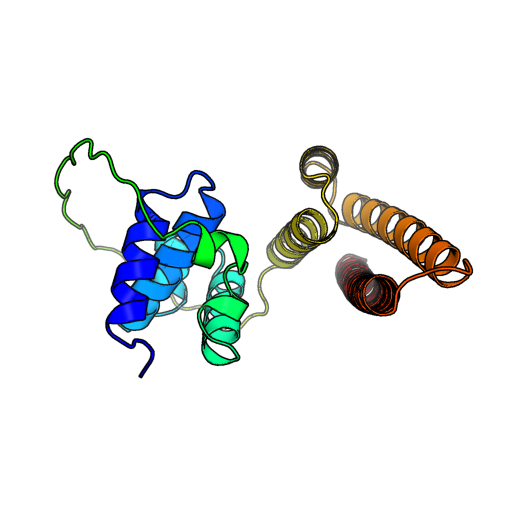0 1.00 41.12 88 GLU A O 1
ATOM 679 N N . PRO A 1 89 ? 19.167 -13.257 22.545 1.00 60.41 89 PRO A N 1
ATOM 680 C CA . PRO A 1 89 ? 17.724 -13.081 22.628 1.00 60.41 89 PRO A CA 1
ATOM 681 C C . PRO A 1 89 ? 17.246 -12.805 24.058 1.00 60.41 89 PRO A C 1
ATOM 683 O O . PRO A 1 89 ? 17.591 -13.518 24.994 1.00 60.41 89 PRO A O 1
ATOM 686 N N . ALA A 1 90 ? 16.363 -11.821 24.218 1.00 38.69 90 ALA A N 1
ATOM 687 C CA . ALA A 1 90 ? 15.624 -11.613 25.459 1.00 38.69 90 ALA A CA 1
ATOM 688 C C . ALA A 1 90 ? 14.175 -12.088 25.278 1.00 38.69 90 ALA A C 1
ATOM 690 O O . ALA A 1 90 ? 13.357 -11.434 24.631 1.00 38.69 90 ALA A O 1
ATOM 691 N N . THR A 1 91 ? 13.950 -13.315 25.749 1.00 38.69 91 THR A N 1
ATOM 692 C CA . THR A 1 91 ? 12.808 -13.780 26.554 1.00 38.69 91 THR A CA 1
ATOM 693 C C . THR A 1 91 ? 11.482 -13.007 26.486 1.00 38.69 91 THR A C 1
ATOM 695 O O . THR A 1 91 ? 11.386 -11.810 26.747 1.00 38.69 91 THR A O 1
ATOM 698 N N . ALA A 1 92 ? 10.413 -13.771 26.231 1.00 43.25 92 ALA A N 1
ATOM 699 C CA . ALA A 1 92 ? 9.027 -13.381 26.479 1.00 43.25 92 ALA A CA 1
ATOM 700 C C . ALA A 1 92 ? 8.828 -12.828 27.904 1.00 43.25 92 ALA A C 1
ATOM 702 O O . ALA A 1 92 ? 9.541 -13.217 28.833 1.00 43.25 92 ALA A O 1
ATOM 703 N N . PRO A 1 93 ? 7.780 -12.015 28.097 1.00 42.19 93 PRO A N 1
ATOM 704 C CA . PRO A 1 93 ? 6.668 -12.586 28.850 1.00 42.19 93 PRO A CA 1
ATOM 705 C C . PRO A 1 93 ? 5.285 -12.239 28.269 1.00 42.19 93 PRO A C 1
ATOM 707 O O . PRO A 1 93 ? 4.978 -11.098 27.940 1.00 42.19 93 PRO A O 1
ATOM 710 N N . THR A 1 94 ? 4.424 -13.254 28.207 1.00 37.38 94 THR A N 1
ATOM 711 C CA . THR A 1 94 ? 2.970 -13.141 28.454 1.00 37.38 94 THR A CA 1
ATOM 712 C C . THR A 1 94 ? 2.822 -12.979 29.984 1.00 37.38 94 THR A C 1
ATOM 714 O O . THR A 1 94 ? 3.596 -13.649 30.672 1.00 37.38 94 THR A O 1
ATOM 717 N N . PRO A 1 95 ? 1.917 -12.155 30.570 1.00 56.81 95 PRO A N 1
ATOM 718 C CA . PRO A 1 95 ? 0.489 -12.134 30.241 1.00 56.81 95 PRO A CA 1
ATOM 719 C C . PRO A 1 95 ? -0.225 -10.770 30.295 1.00 56.81 95 PRO A C 1
ATOM 721 O O . PRO A 1 95 ? 0.151 -9.880 31.045 1.00 56.81 95 PRO A O 1
ATOM 724 N N . ALA A 1 96 ? -1.323 -10.661 29.539 1.00 30.81 96 ALA A N 1
ATOM 725 C CA . ALA A 1 96 ? -2.651 -10.253 30.028 1.00 30.81 96 ALA A CA 1
ATOM 726 C C . ALA A 1 96 ? -3.557 -9.873 28.843 1.00 30.81 96 ALA A C 1
ATOM 728 O O . ALA A 1 96 ? -3.361 -8.852 28.189 1.00 30.81 96 ALA A O 1
ATOM 729 N N . ALA A 1 97 ? -4.588 -10.684 28.593 1.00 39.25 97 ALA A N 1
ATOM 730 C CA . ALA A 1 97 ? -5.827 -10.187 27.988 1.00 39.25 97 ALA A CA 1
ATOM 731 C C . ALA A 1 97 ? -6.519 -9.248 29.006 1.00 39.25 97 ALA A C 1
ATOM 733 O O . ALA A 1 97 ? -6.345 -9.477 30.207 1.00 39.25 97 ALA A O 1
ATOM 734 N N . PRO A 1 98 ? -7.284 -8.213 28.588 1.00 47.19 98 PRO A N 1
A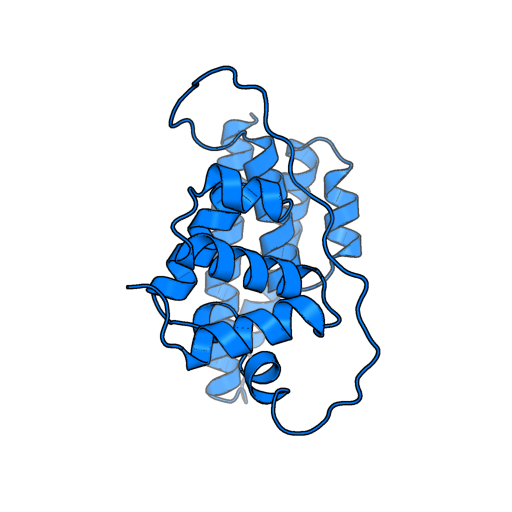TOM 735 C CA . PRO A 1 98 ? -8.637 -8.397 28.023 1.00 47.19 98 PRO A CA 1
ATOM 736 C C . PRO A 1 98 ? -9.030 -7.303 26.986 1.00 47.19 98 PRO A C 1
ATOM 738 O O . PRO A 1 98 ? -8.197 -6.489 26.600 1.00 47.19 98 PRO A O 1
ATOM 741 N N . PRO A 1 99 ? -10.311 -7.180 26.586 1.00 46.28 99 PRO A N 1
ATOM 742 C CA . PRO A 1 99 ? -11.166 -8.171 25.957 1.00 46.28 99 PRO A CA 1
ATOM 743 C C . PRO A 1 99 ? -11.486 -7.797 24.494 1.00 46.28 99 PRO A C 1
ATOM 745 O O . PRO A 1 99 ? -11.224 -6.702 24.001 1.00 46.28 99 PRO A O 1
ATOM 748 N N . ARG A 1 100 ? -12.109 -8.764 23.820 1.00 49.09 100 ARG A N 1
ATOM 749 C CA . ARG A 1 100 ? -12.868 -8.655 22.568 1.00 49.09 100 ARG A CA 1
ATOM 750 C C . ARG A 1 100 ? -13.569 -7.298 22.393 1.00 49.09 100 ARG A C 1
ATOM 752 O O . ARG A 1 100 ? -14.324 -6.897 23.271 1.00 49.09 100 ARG A O 1
ATOM 759 N N . SER A 1 101 ? -13.412 -6.674 21.223 1.00 36.69 101 SER A N 1
ATOM 760 C CA . SER A 1 101 ? -14.419 -5.801 20.596 1.00 36.69 101 SER A CA 1
ATOM 761 C C . SER A 1 101 ? -14.128 -5.663 19.095 1.00 36.69 101 SER A C 1
ATOM 763 O O . SER A 1 101 ? -13.198 -4.976 18.680 1.00 36.69 101 SER A O 1
ATOM 765 N N . ASP A 1 102 ? -14.938 -6.395 18.335 1.00 34.84 102 ASP A N 1
ATOM 766 C CA . ASP A 1 102 ? -15.558 -6.057 17.054 1.00 34.84 102 ASP A CA 1
ATOM 767 C C . ASP A 1 102 ? -14.741 -5.797 15.783 1.00 34.84 102 ASP A C 1
ATOM 769 O O . ASP A 1 102 ? -13.756 -5.063 15.711 1.00 34.84 102 ASP A O 1
ATOM 773 N N . ASP A 1 103 ? -15.296 -6.369 14.714 1.00 42.00 103 ASP A N 1
ATOM 774 C CA . ASP A 1 103 ? -15.024 -6.190 13.287 1.00 42.00 103 ASP A CA 1
ATOM 775 C C . ASP A 1 103 ? -15.359 -4.755 12.809 1.00 42.00 103 ASP A C 1
ATOM 777 O O . ASP A 1 103 ? -15.968 -4.521 11.765 1.00 42.00 103 ASP A O 1
ATOM 781 N N . ALA A 1 104 ? -14.994 -3.752 13.609 1.00 41.94 104 ALA A N 1
ATOM 782 C CA . ALA A 1 104 ? -15.241 -2.354 13.323 1.00 41.94 104 ALA A CA 1
ATOM 783 C C . ALA A 1 104 ? -14.207 -1.834 12.308 1.00 41.94 104 ALA A C 1
ATOM 785 O O . ALA A 1 104 ? -13.001 -2.104 12.425 1.00 41.94 104 ALA A O 1
ATOM 786 N N . PRO A 1 105 ? -14.623 -1.041 11.301 1.00 51.12 105 PRO A N 1
ATOM 787 C CA . PRO A 1 105 ? -13.675 -0.350 10.442 1.00 51.12 105 PRO A CA 1
ATOM 788 C C . PRO A 1 105 ? -12.741 0.487 11.320 1.00 51.12 105 PRO A C 1
ATOM 790 O O . PRO A 1 105 ? -13.195 1.218 12.196 1.00 51.12 105 PRO A O 1
ATOM 793 N N . ALA A 1 106 ? -11.429 0.361 11.085 1.00 58.84 106 ALA A N 1
ATOM 794 C CA . ALA A 1 106 ? -10.408 1.028 11.893 1.00 58.84 106 ALA A CA 1
ATOM 795 C C . ALA A 1 106 ? -10.784 2.497 12.179 1.00 58.84 106 ALA A C 1
ATOM 797 O O . ALA A 1 106 ? -11.281 3.160 11.259 1.00 58.84 106 ALA A O 1
ATOM 798 N N . PRO A 1 107 ? -10.491 3.023 13.387 1.00 75.38 107 PRO A N 1
ATOM 799 C CA . PRO A 1 107 ? -10.888 4.368 13.792 1.00 75.38 107 PRO A CA 1
ATOM 800 C C . PRO A 1 107 ? -10.587 5.402 12.706 1.00 75.38 107 PRO A C 1
ATOM 802 O O . PRO A 1 107 ? -9.541 5.327 12.048 1.00 75.38 107 PRO A O 1
ATOM 805 N N . ILE A 1 108 ? -11.479 6.381 12.518 1.00 70.00 108 ILE A N 1
ATOM 806 C CA . ILE A 1 108 ? -11.359 7.412 11.470 1.00 70.00 108 ILE A CA 1
ATOM 807 C C . ILE A 1 108 ? -9.958 8.047 11.494 1.00 70.00 108 ILE A C 1
ATOM 809 O O . ILE A 1 108 ? -9.322 8.210 10.452 1.00 70.00 108 ILE A O 1
ATOM 813 N N . GLU A 1 109 ? -9.395 8.284 12.680 1.00 71.81 109 GLU A N 1
ATOM 814 C CA . GLU A 1 109 ? -8.024 8.773 12.839 1.00 71.81 109 GLU A CA 1
ATOM 815 C C . GLU A 1 109 ? -6.946 7.838 12.275 1.00 71.81 109 GLU A C 1
ATOM 817 O O . GLU A 1 109 ? -6.002 8.300 11.628 1.00 71.81 109 GLU A O 1
ATOM 822 N N . ALA A 1 110 ? -7.072 6.526 12.485 1.00 70.12 110 ALA A N 1
ATOM 823 C CA . ALA A 1 110 ? -6.157 5.529 11.937 1.00 70.12 110 ALA A CA 1
ATOM 824 C C . ALA A 1 110 ? -6.249 5.489 10.404 1.00 70.12 110 ALA A C 1
ATOM 826 O O . ALA A 1 110 ? -5.222 5.431 9.720 1.00 70.12 110 ALA A O 1
ATOM 827 N N . ARG A 1 111 ? -7.462 5.614 9.847 1.00 77.50 111 ARG A N 1
ATOM 828 C CA . ARG A 1 111 ? -7.690 5.706 8.393 1.00 77.50 111 ARG A CA 1
ATOM 829 C C . ARG A 1 111 ? -7.102 6.990 7.804 1.00 77.50 111 ARG A C 1
ATOM 831 O O . ARG A 1 111 ? -6.462 6.941 6.752 1.00 77.50 111 ARG A O 1
ATOM 838 N N . ILE A 1 112 ? -7.230 8.122 8.499 1.00 79.25 112 ILE A N 1
ATOM 839 C CA . ILE A 1 112 ? -6.589 9.390 8.124 1.00 79.25 112 ILE A CA 1
ATOM 840 C C . ILE A 1 112 ? -5.070 9.241 8.156 1.00 79.25 112 ILE A C 1
ATOM 842 O O . ILE A 1 112 ? -4.399 9.565 7.176 1.00 79.25 112 ILE A O 1
ATOM 846 N N . ARG A 1 113 ? -4.505 8.708 9.244 1.00 77.06 113 ARG A N 1
ATOM 847 C CA . ARG A 1 113 ? -3.058 8.483 9.378 1.00 77.06 113 ARG A CA 1
ATOM 848 C C . ARG A 1 113 ? -2.523 7.615 8.240 1.00 77.06 113 ARG A C 1
ATOM 850 O O . ARG A 1 113 ? -1.536 8.023 7.626 1.00 77.06 113 ARG A O 1
ATOM 857 N N . ALA A 1 114 ? -3.196 6.513 7.920 1.00 74.31 114 ALA A N 1
ATOM 858 C CA . ALA A 1 114 ? -2.827 5.624 6.821 1.00 74.31 114 ALA A CA 1
ATOM 859 C C . ALA A 1 114 ? -2.891 6.324 5.452 1.00 74.31 114 ALA A C 1
ATOM 861 O O . ALA A 1 114 ? -1.980 6.181 4.641 1.00 74.31 114 ALA A O 1
ATOM 862 N N . LEU A 1 115 ? -3.917 7.146 5.202 1.00 80.44 115 LEU A N 1
ATOM 863 C CA . LEU A 1 115 ? -4.020 7.932 3.970 1.00 80.44 115 LEU A CA 1
ATOM 864 C C . LEU A 1 115 ? -2.846 8.908 3.805 1.00 80.44 115 LEU A C 1
ATOM 866 O O . LEU A 1 115 ? -2.317 9.058 2.703 1.00 80.44 115 LEU A O 1
ATOM 870 N N . PHE A 1 116 ? -2.430 9.574 4.884 1.00 78.06 116 PHE A N 1
ATOM 871 C CA . PHE A 1 116 ? -1.270 10.466 4.850 1.00 78.06 116 PHE A CA 1
ATOM 872 C C . PHE A 1 116 ? 0.029 9.711 4.541 1.00 78.06 116 PHE A C 1
ATOM 874 O O . PHE A 1 116 ? 0.839 10.215 3.761 1.00 78.06 116 PHE A O 1
ATOM 881 N N . ASP A 1 117 ? 0.216 8.515 5.098 1.00 76.06 117 ASP A N 1
ATOM 882 C CA . ASP A 1 117 ? 1.398 7.693 4.820 1.00 76.06 117 ASP A CA 1
ATOM 883 C C . ASP A 1 117 ? 1.398 7.187 3.370 1.00 76.06 117 ASP A C 1
ATOM 885 O O . ASP A 1 117 ? 2.402 7.345 2.675 1.00 76.06 117 ASP A O 1
ATOM 889 N N . ASP A 1 118 ? 0.254 6.712 2.865 1.00 73.62 118 ASP A N 1
ATOM 890 C CA . ASP A 1 118 ? 0.116 6.251 1.478 1.00 73.62 118 ASP A CA 1
ATOM 891 C C . ASP A 1 118 ? 0.427 7.370 0.466 1.00 73.62 118 ASP A C 1
ATOM 893 O O . ASP A 1 118 ? 1.094 7.148 -0.548 1.00 73.62 118 ASP A O 1
ATOM 897 N N . VAL A 1 119 ? -0.041 8.597 0.725 1.00 76.38 119 VAL A N 1
ATOM 898 C CA . VAL A 1 119 ? 0.255 9.753 -0.136 1.00 76.38 119 VAL A CA 1
ATOM 899 C C . VAL A 1 119 ? 1.732 10.152 -0.029 1.00 76.38 119 VAL A C 1
ATOM 901 O O . VAL A 1 119 ? 2.334 10.532 -1.036 1.00 76.38 119 VAL A O 1
ATOM 904 N N . ALA A 1 120 ? 2.337 10.063 1.159 1.00 76.38 120 ALA A N 1
ATOM 905 C CA . ALA A 1 120 ? 3.750 10.386 1.355 1.00 76.38 120 ALA A CA 1
ATOM 906 C C . ALA A 1 120 ? 4.674 9.389 0.638 1.00 76.38 120 ALA A C 1
ATOM 908 O O . ALA A 1 120 ? 5.691 9.806 0.082 1.00 76.38 120 ALA A O 1
ATOM 909 N N . GLU A 1 121 ? 4.315 8.105 0.635 1.00 71.69 121 GLU A N 1
ATOM 910 C CA . GLU A 1 121 ? 5.031 7.043 -0.075 1.00 71.69 121 GLU A CA 1
ATOM 911 C C . GLU A 1 121 ? 4.854 7.163 -1.597 1.00 71.69 121 GLU A C 1
ATOM 913 O O . GLU A 1 121 ? 5.826 7.072 -2.340 1.00 71.69 121 GLU A O 1
ATOM 918 N N . ALA A 1 122 ? 3.640 7.456 -2.077 1.00 69.06 122 ALA A N 1
ATOM 919 C CA . ALA A 1 122 ? 3.347 7.498 -3.512 1.00 69.06 122 ALA A CA 1
ATOM 920 C C . ALA A 1 122 ? 3.913 8.725 -4.254 1.00 69.06 122 ALA A C 1
ATOM 922 O O . ALA A 1 122 ? 4.178 8.639 -5.456 1.00 69.06 122 ALA A O 1
ATOM 923 N N . PHE A 1 123 ? 4.053 9.873 -3.582 1.00 66.56 123 PHE A N 1
ATOM 924 C CA . PHE A 1 123 ? 4.414 11.140 -4.242 1.00 66.56 123 PHE A CA 1
ATOM 925 C C . PHE A 1 123 ? 5.628 11.854 -3.640 1.00 66.56 123 PHE A C 1
ATOM 927 O O . PHE A 1 123 ? 6.028 12.898 -4.158 1.00 66.56 123 PHE A O 1
ATOM 934 N N . GLY A 1 124 ? 6.216 11.322 -2.565 1.00 62.22 124 GLY A N 1
ATOM 935 C CA . GLY A 1 124 ? 7.283 11.994 -1.827 1.00 62.22 124 GLY A CA 1
ATOM 936 C C . GLY A 1 124 ? 6.795 13.230 -1.051 1.00 62.22 124 GLY A C 1
ATOM 937 O O . GLY A 1 124 ? 5.678 13.723 -1.215 1.00 62.22 124 GLY A O 1
ATOM 938 N N . GLY A 1 125 ? 7.639 13.754 -0.154 1.00 60.81 125 GLY A N 1
ATOM 939 C CA . GLY A 1 125 ? 7.309 14.930 0.670 1.00 60.81 125 GLY A CA 1
ATOM 940 C C . GLY A 1 125 ? 6.891 14.629 2.116 1.00 60.81 125 GLY A C 1
ATOM 941 O O . GLY A 1 125 ? 6.105 15.387 2.697 1.00 60.81 125 GLY A O 1
ATOM 942 N N . L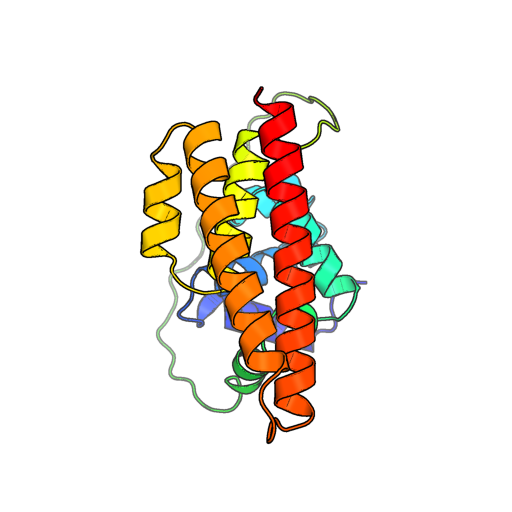YS A 1 126 ? 7.465 13.570 2.714 1.00 61.50 126 LYS A N 1
ATOM 943 C CA . LYS A 1 126 ? 7.243 13.108 4.102 1.00 61.50 126 LYS A CA 1
ATOM 944 C C . LYS A 1 126 ? 7.211 14.256 5.132 1.00 61.50 126 LYS A C 1
ATOM 946 O O . LYS A 1 126 ? 6.294 14.299 5.947 1.00 61.50 126 LYS A O 1
ATOM 951 N N . LYS A 1 127 ? 8.120 15.247 5.055 1.00 60.78 127 LYS A N 1
ATOM 952 C CA . LYS A 1 127 ? 8.144 16.421 5.967 1.00 60.78 127 LYS A CA 1
ATOM 953 C C . LYS A 1 127 ? 6.842 17.238 5.931 1.00 60.78 127 LYS A C 1
ATOM 955 O O . LYS A 1 127 ? 6.246 17.506 6.972 1.00 60.78 127 LYS A O 1
ATOM 960 N N . LYS A 1 128 ? 6.355 17.600 4.736 1.00 62.19 128 LYS A N 1
ATOM 961 C CA . LYS A 1 128 ? 5.146 18.433 4.594 1.00 62.19 128 LYS A CA 1
ATOM 962 C C . LYS A 1 128 ? 3.854 17.656 4.891 1.00 62.19 128 LYS A C 1
ATOM 964 O O . LYS A 1 128 ? 2.852 18.299 5.185 1.00 62.19 128 LYS A O 1
ATOM 969 N N . LEU A 1 129 ? 3.844 16.321 4.791 1.00 65.25 129 LEU A N 1
ATOM 970 C CA . LEU A 1 129 ? 2.705 15.489 5.217 1.00 65.25 129 LEU A CA 1
ATOM 971 C C . LEU A 1 129 ? 2.716 15.219 6.729 1.00 65.25 129 LEU A C 1
ATOM 973 O O . LEU A 1 129 ? 1.663 15.317 7.354 1.00 65.25 129 LEU A O 1
ATOM 977 N N . LYS A 1 130 ? 3.889 15.017 7.347 1.00 66.75 130 LYS A N 1
ATOM 978 C CA . LYS A 1 130 ? 4.027 14.946 8.814 1.00 66.75 130 LYS A CA 1
ATOM 979 C C . LYS A 1 130 ? 3.545 16.229 9.500 1.00 66.75 130 LYS A C 1
ATOM 981 O O . LYS A 1 130 ? 2.848 16.156 10.504 1.00 66.75 130 LYS A O 1
ATOM 986 N N . ALA A 1 131 ? 3.823 17.401 8.926 1.00 70.25 131 ALA A N 1
ATOM 987 C CA . ALA A 1 131 ? 3.318 18.675 9.450 1.00 70.25 131 ALA A CA 1
ATOM 988 C C . ALA A 1 131 ? 1.783 18.810 9.373 1.00 70.25 131 ALA A C 1
ATOM 990 O O . ALA A 1 131 ? 1.179 19.512 10.181 1.00 70.25 131 ALA A O 1
ATOM 991 N N . LEU A 1 132 ? 1.134 18.142 8.411 1.00 67.06 132 LEU A N 1
ATOM 992 C CA . LEU A 1 132 ? -0.326 18.146 8.290 1.00 67.06 132 LEU A CA 1
ATOM 993 C C . LEU A 1 132 ? -0.998 17.247 9.336 1.00 67.06 132 LEU A C 1
ATOM 995 O O . LEU A 1 132 ? -2.116 17.560 9.727 1.00 67.06 132 LEU A O 1
ATOM 999 N N . ARG A 1 133 ? -0.309 16.212 9.844 1.00 67.06 133 ARG A N 1
ATOM 1000 C CA . ARG A 1 133 ? -0.801 15.355 10.942 1.00 67.06 133 ARG A CA 1
ATOM 1001 C C . ARG A 1 133 ? -0.968 16.093 12.271 1.00 67.06 133 ARG A C 1
ATOM 1003 O O . ARG A 1 133 ? -1.794 15.687 13.070 1.00 67.06 133 ARG A O 1
ATOM 1010 N N . LYS A 1 134 ? -0.220 17.179 12.495 1.00 72.69 134 LYS A N 1
ATOM 1011 C CA . LYS A 1 134 ? -0.310 18.001 13.717 1.00 72.69 134 LYS A CA 1
ATOM 1012 C C . LYS A 1 134 ? -1.535 18.933 13.744 1.00 72.69 134 LYS A C 1
ATOM 1014 O O . LYS A 1 134 ? -1.696 19.710 14.674 1.00 72.69 134 LYS A O 1
ATOM 1019 N N . ARG A 1 135 ? -2.357 18.945 12.691 1.00 75.25 135 ARG A N 1
ATOM 1020 C CA . ARG A 1 135 ? -3.525 19.832 12.559 1.00 75.25 135 ARG A CA 1
ATOM 1021 C C . ARG A 1 135 ? -4.815 19.061 12.816 1.00 75.25 135 ARG A C 1
ATOM 1023 O O . ARG A 1 135 ? -4.851 17.854 12.611 1.00 75.25 135 ARG A O 1
ATOM 1030 N N . LYS A 1 136 ? -5.900 19.791 13.117 1.00 81.31 136 LYS A N 1
ATOM 1031 C CA . LYS A 1 136 ? -7.263 19.231 13.150 1.00 81.31 136 LYS A CA 1
ATOM 1032 C C . LYS A 1 136 ? -7.536 18.391 11.883 1.00 81.31 136 LYS A C 1
ATOM 1034 O O . LYS A 1 136 ? -7.251 18.884 10.779 1.00 81.31 136 LYS A O 1
ATOM 1039 N N . PRO A 1 137 ? -8.104 17.178 12.013 1.00 78.38 137 PRO A N 1
ATOM 1040 C CA . PRO A 1 137 ? -8.175 16.184 10.939 1.00 78.38 137 PRO A CA 1
ATOM 1041 C C . PRO A 1 137 ? -8.897 16.704 9.688 1.00 78.38 137 PRO A C 1
ATOM 1043 O O . PRO A 1 137 ? -8.358 16.610 8.583 1.00 78.38 137 PRO A O 1
ATOM 1046 N N . ALA A 1 138 ? -10.025 17.401 9.850 1.00 80.06 138 ALA A N 1
ATOM 1047 C CA . ALA A 1 138 ? -10.749 18.021 8.738 1.00 80.06 138 ALA A CA 1
ATOM 1048 C C . ALA A 1 138 ? -9.903 19.069 7.979 1.00 80.06 138 ALA A C 1
ATOM 1050 O O . ALA A 1 138 ? -9.845 19.084 6.746 1.00 80.06 138 ALA A O 1
ATOM 1051 N N . LYS A 1 139 ? -9.162 19.930 8.696 1.00 82.69 139 LYS A N 1
ATOM 1052 C CA . LYS A 1 139 ? -8.268 20.929 8.073 1.00 82.69 139 LYS A CA 1
ATOM 1053 C C . LYS A 1 139 ? -7.095 20.258 7.349 1.00 82.69 139 LYS A C 1
ATOM 1055 O O . LYS A 1 139 ? -6.665 20.740 6.295 1.00 82.69 139 LYS A O 1
ATOM 1060 N N . ALA A 1 140 ? -6.572 19.166 7.903 1.00 82.19 140 ALA A N 1
ATOM 1061 C CA . ALA A 1 140 ? -5.495 18.387 7.304 1.00 82.19 140 ALA A CA 1
ATOM 1062 C C . ALA A 1 140 ? -5.946 17.731 5.988 1.00 82.19 140 ALA A C 1
ATOM 1064 O O . ALA A 1 140 ? -5.279 17.908 4.964 1.00 82.19 140 ALA A O 1
ATOM 1065 N N . LEU A 1 141 ? -7.102 17.061 5.987 1.00 84.50 141 LEU A N 1
ATOM 1066 C CA . LEU A 1 141 ? -7.680 16.415 4.806 1.00 84.50 141 LEU A CA 1
ATOM 1067 C C . LEU A 1 141 ? -8.037 17.419 3.705 1.00 84.50 141 LEU A C 1
ATOM 1069 O O . LEU A 1 141 ? -7.683 17.195 2.547 1.00 84.50 141 LEU A O 1
ATOM 1073 N N . ARG A 1 142 ? -8.624 18.579 4.043 1.00 86.06 142 ARG A N 1
ATOM 1074 C CA . ARG A 1 142 ? -8.888 19.654 3.062 1.00 86.06 142 ARG A CA 1
ATOM 1075 C C . ARG A 1 142 ? -7.600 20.136 2.386 1.00 86.06 142 ARG A C 1
ATOM 1077 O O . ARG A 1 142 ? -7.551 20.292 1.164 1.00 86.06 142 ARG A O 1
ATOM 1084 N N . LYS A 1 143 ? -6.522 20.347 3.155 1.00 86.44 143 LYS A N 1
ATOM 1085 C CA . LYS A 1 143 ? -5.209 20.716 2.589 1.00 86.44 143 LYS A CA 1
ATOM 1086 C C . LYS A 1 143 ? -4.612 19.596 1.736 1.00 86.44 143 LYS A C 1
ATOM 1088 O O . LYS A 1 143 ? -4.027 19.890 0.691 1.00 86.44 143 LYS A O 1
ATOM 1093 N N . LEU A 1 144 ? -4.748 18.340 2.158 1.00 84.50 144 LEU A N 1
ATOM 1094 C CA . LEU A 1 144 ? -4.282 17.179 1.402 1.00 84.50 144 LEU A CA 1
ATOM 1095 C C . LEU A 1 144 ? -5.006 17.071 0.052 1.00 84.50 144 LEU A C 1
ATOM 1097 O O . LEU A 1 144 ? -4.345 16.977 -0.982 1.00 84.50 144 LEU A O 1
ATOM 1101 N N . GLY A 1 145 ? -6.335 17.203 0.048 1.00 86.88 145 GLY A N 1
ATOM 1102 C CA . GLY A 1 145 ? -7.162 17.219 -1.160 1.00 86.88 145 GLY A CA 1
ATOM 1103 C C . GLY A 1 145 ? -6.735 18.305 -2.152 1.00 86.88 145 GLY A C 1
ATOM 1104 O O . GLY A 1 145 ? -6.483 18.007 -3.320 1.00 86.88 145 GLY A O 1
ATOM 1105 N N . LYS A 1 146 ? -6.520 19.548 -1.685 1.00 88.56 146 LYS A N 1
ATOM 1106 C CA . LYS A 1 146 ? -6.007 20.646 -2.535 1.00 88.56 146 LYS A CA 1
ATOM 1107 C C . LYS A 1 146 ? -4.660 20.301 -3.186 1.00 88.56 146 LYS A C 1
ATOM 1109 O O . LYS A 1 146 ? -4.442 20.600 -4.360 1.00 88.56 146 LYS A O 1
ATOM 1114 N N . ARG A 1 147 ? -3.745 19.659 -2.450 1.00 86.44 147 ARG A N 1
ATOM 1115 C CA . ARG A 1 147 ? -2.427 19.261 -2.985 1.00 86.44 147 ARG A CA 1
ATOM 1116 C C . ARG A 1 147 ? -2.535 18.139 -4.009 1.00 86.44 147 ARG A C 1
ATOM 1118 O O . ARG A 1 147 ? -1.877 18.219 -5.044 1.00 86.44 147 ARG A O 1
ATOM 1125 N N . LEU A 1 148 ? -3.364 17.133 -3.737 1.00 87.25 148 LEU A N 1
ATOM 1126 C CA . LEU A 1 148 ? -3.627 16.036 -4.666 1.00 87.25 148 LEU A CA 1
ATOM 1127 C C . LEU A 1 148 ? -4.265 16.545 -5.962 1.00 87.25 148 LEU A C 1
ATOM 1129 O O . LEU A 1 148 ? -3.843 16.122 -7.034 1.00 87.25 148 LEU A O 1
ATOM 1133 N N . SER A 1 149 ? -5.191 17.508 -5.891 1.00 86.50 149 SER A N 1
ATOM 1134 C CA . SER A 1 149 ? -5.755 18.149 -7.089 1.00 86.50 149 SER A CA 1
ATOM 1135 C C . SER A 1 149 ? -4.674 18.849 -7.915 1.00 86.50 149 SER A C 1
ATOM 1137 O O . SER A 1 149 ? -4.489 18.512 -9.079 1.00 86.50 149 SER A O 1
ATOM 1139 N N . LYS A 1 150 ? -3.856 19.718 -7.301 1.00 87.06 150 LYS A N 1
ATOM 1140 C CA . LYS A 1 150 ? -2.738 20.377 -8.008 1.00 87.06 150 LYS A CA 1
ATOM 1141 C C . LYS A 1 150 ? -1.757 19.376 -8.627 1.00 87.06 150 LYS A C 1
ATOM 1143 O O . LYS A 1 150 ? -1.168 19.629 -9.675 1.00 87.06 150 LYS A O 1
ATOM 1148 N N . TYR A 1 151 ? -1.523 18.241 -7.968 1.00 84.38 151 TYR A N 1
ATOM 1149 C CA . TYR A 1 151 ? -0.654 17.193 -8.499 1.00 84.38 151 TYR A CA 1
ATOM 1150 C C . TYR A 1 151 ? -1.307 16.448 -9.677 1.00 84.38 151 TYR A C 1
ATOM 1152 O O . TYR A 1 151 ? -0.645 16.221 -10.687 1.00 84.38 151 TYR A O 1
ATOM 1160 N N . ARG A 1 152 ? -2.614 16.157 -9.611 1.00 89.56 152 ARG A N 1
ATOM 1161 C CA . ARG A 1 152 ? -3.399 15.616 -10.736 1.00 89.56 152 ARG A CA 1
ATOM 1162 C C . ARG A 1 152 ? -3.303 16.510 -11.965 1.00 89.56 152 ARG A C 1
ATOM 1164 O O . ARG A 1 152 ? -3.090 15.994 -13.058 1.00 89.56 152 ARG A O 1
ATOM 1171 N N . ASP A 1 153 ? -3.450 17.817 -11.785 1.00 87.94 153 ASP A N 1
ATOM 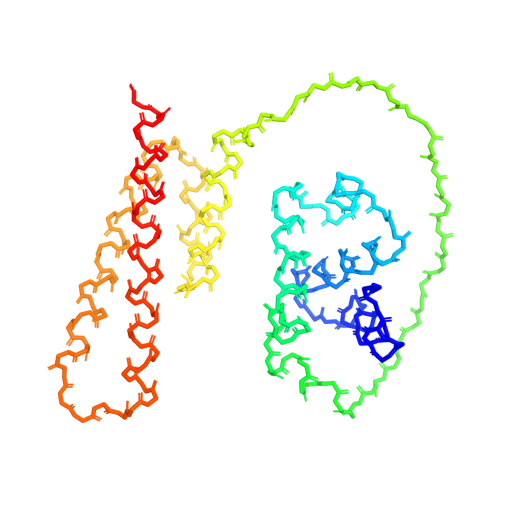1172 C CA . ASP A 1 153 ? -3.462 18.766 -12.897 1.00 87.94 153 ASP A CA 1
ATOM 1173 C C . ASP A 1 153 ? -2.072 18.857 -13.552 1.00 87.94 153 ASP A C 1
ATOM 1175 O O . ASP A 1 153 ? -1.967 18.848 -14.776 1.00 87.94 153 ASP A O 1
ATOM 1179 N N . ARG A 1 154 ? -0.990 18.776 -12.761 1.00 86.38 154 ARG A N 1
ATOM 1180 C CA . ARG A 1 154 ? 0.384 18.638 -13.284 1.00 86.38 154 ARG A CA 1
ATOM 1181 C C . ARG A 1 154 ? 0.602 17.344 -14.067 1.00 86.38 154 ARG A C 1
ATOM 1183 O O . ARG A 1 154 ? 1.205 17.379 -15.134 1.00 86.38 154 ARG A O 1
ATOM 1190 N N . VAL A 1 155 ? 0.113 16.210 -13.562 1.00 86.31 155 VAL A N 1
ATOM 1191 C CA . VAL A 1 155 ? 0.204 14.918 -14.267 1.00 86.31 155 VAL A CA 1
ATOM 1192 C C . VAL A 1 155 ? -0.616 14.938 -15.559 1.00 86.31 155 VAL A C 1
ATOM 1194 O O . VAL A 1 155 ? -0.162 14.409 -16.568 1.00 86.31 155 VAL A O 1
ATOM 1197 N N . ARG A 1 156 ? -1.794 15.577 -15.556 1.00 88.38 156 ARG A N 1
ATOM 1198 C CA . ARG A 1 156 ? -2.611 15.783 -16.760 1.00 88.38 156 ARG A CA 1
ATOM 1199 C C . ARG A 1 156 ? -1.867 16.638 -17.784 1.00 88.38 156 ARG A C 1
ATOM 1201 O O . ARG A 1 156 ? -1.764 16.209 -18.921 1.00 88.38 156 ARG A O 1
ATOM 1208 N N . LYS A 1 157 ? -1.305 17.779 -17.367 1.00 88.62 157 LYS A N 1
ATOM 1209 C CA . LYS A 1 157 ? -0.520 18.658 -18.245 1.00 88.62 157 LYS A CA 1
ATOM 1210 C C . LYS A 1 157 ? 0.679 17.922 -18.844 1.00 88.62 157 LYS A C 1
ATOM 1212 O O . LYS A 1 157 ? 0.910 18.037 -20.035 1.00 88.62 157 LYS A O 1
ATOM 1217 N N . ARG A 1 158 ? 1.385 17.111 -18.044 1.00 84.94 158 ARG A N 1
ATOM 1218 C CA . ARG A 1 158 ? 2.472 16.255 -18.541 1.00 84.94 158 ARG A CA 1
ATOM 1219 C C . ARG A 1 158 ? 1.988 15.223 -19.548 1.00 84.94 158 ARG A C 1
ATOM 1221 O O . ARG A 1 158 ? 2.643 15.059 -20.551 1.00 84.94 158 ARG A O 1
ATOM 1228 N N . LEU A 1 159 ? 0.857 14.552 -19.324 1.00 85.12 159 LEU A N 1
ATOM 1229 C CA . LEU A 1 159 ? 0.307 13.582 -20.288 1.00 85.12 159 LEU A CA 1
ATOM 1230 C C . LEU A 1 159 ? -0.076 14.197 -21.643 1.00 85.12 159 LEU A C 1
ATOM 1232 O O . LEU A 1 159 ? -0.167 13.453 -22.616 1.00 85.12 159 LEU A O 1
ATOM 1236 N N . SER A 1 160 ? -0.320 15.508 -21.676 1.00 83.62 160 SER A N 1
ATOM 1237 C CA . SER A 1 160 ? -0.625 16.282 -22.883 1.00 83.62 160 SER A CA 1
ATOM 1238 C C . SER A 1 160 ? 0.618 16.804 -23.612 1.00 83.62 160 SER A C 1
ATOM 1240 O O . SER A 1 160 ? 0.456 17.471 -24.621 1.00 83.62 160 SER A O 1
ATOM 1242 N N . GLN A 1 161 ? 1.831 16.559 -23.104 1.00 85.81 161 GLN A N 1
ATOM 1243 C CA . GLN A 1 161 ? 3.064 16.907 -23.815 1.00 85.81 161 GLN A CA 1
ATOM 1244 C C . GLN A 1 161 ? 3.392 15.830 -24.852 1.00 85.81 161 GLN A C 1
ATOM 1246 O O . GLN A 1 161 ? 3.297 14.636 -24.554 1.00 85.81 161 GLN A O 1
ATOM 1251 N N . ASP A 1 162 ? 3.823 16.253 -26.035 1.00 69.12 162 ASP A N 1
ATOM 1252 C CA . ASP A 1 162 ? 4.352 15.353 -27.057 1.00 69.12 162 ASP A CA 1
ATOM 1253 C C . ASP A 1 162 ? 5.784 14.906 -26.712 1.00 69.12 162 ASP A C 1
ATOM 1255 O O . ASP A 1 162 ? 6.469 15.526 -25.896 1.00 69.12 162 ASP A O 1
ATOM 1259 N N . GLY A 1 163 ? 6.223 13.770 -27.265 1.00 81.69 163 GLY A N 1
ATOM 1260 C CA . GLY A 1 163 ? 7.568 13.219 -27.023 1.00 81.69 163 GLY A CA 1
ATOM 1261 C C . GLY A 1 163 ? 7.729 12.331 -25.777 1.00 81.69 163 GLY A C 1
ATOM 1262 O O . GLY A 1 163 ? 8.845 11.963 -25.416 1.00 81.69 163 GLY A O 1
ATOM 1263 N N . LEU A 1 164 ? 6.641 11.940 -25.102 1.00 83.25 164 LEU A N 1
ATOM 1264 C CA . LEU A 1 164 ? 6.705 10.978 -23.990 1.00 83.25 164 LEU A CA 1
ATOM 1265 C C . LEU A 1 164 ? 6.924 9.552 -24.487 1.00 83.25 164 LEU A C 1
ATOM 1267 O O . LEU A 1 164 ? 6.136 9.031 -25.278 1.00 83.25 164 LEU A O 1
ATOM 1271 N N . SER A 1 165 ? 7.889 8.852 -23.892 1.00 87.56 165 SER A N 1
ATOM 1272 C CA . SER A 1 165 ? 8.034 7.418 -24.137 1.00 87.56 165 SER A CA 1
ATOM 1273 C C . SER A 1 165 ? 6.824 6.637 -23.613 1.00 87.56 165 SER A C 1
ATOM 1275 O O . SER A 1 165 ? 6.179 7.014 -22.624 1.00 87.56 165 SER A O 1
ATOM 1277 N N . ALA A 1 166 ? 6.535 5.480 -24.217 1.00 82.94 166 ALA A N 1
ATOM 1278 C CA . ALA A 1 166 ? 5.439 4.609 -23.786 1.00 82.94 166 ALA A CA 1
ATOM 1279 C C . ALA A 1 166 ? 5.526 4.250 -22.286 1.00 82.94 166 ALA A C 1
ATOM 1281 O O . ALA A 1 166 ? 4.510 4.217 -21.583 1.00 82.94 166 ALA A O 1
ATOM 1282 N N . ARG A 1 167 ? 6.747 4.058 -21.761 1.00 81.56 167 ARG A N 1
ATOM 1283 C CA . ARG A 1 167 ? 6.999 3.809 -20.330 1.00 81.56 167 ARG A CA 1
ATOM 1284 C C . ARG A 1 167 ? 6.616 5.016 -19.468 1.00 81.56 167 ARG A C 1
ATOM 1286 O O . ARG A 1 167 ? 5.921 4.854 -18.461 1.00 81.56 167 ARG A O 1
ATOM 1293 N N . GLN A 1 168 ? 7.010 6.227 -19.868 1.00 82.06 168 GLN A N 1
ATOM 1294 C CA . GLN A 1 168 ? 6.665 7.464 -19.158 1.00 82.06 168 GLN A CA 1
ATOM 1295 C C . GLN A 1 168 ? 5.150 7.709 -19.160 1.00 82.06 168 GLN A C 1
ATOM 1297 O O . GLN A 1 168 ? 4.571 8.001 -18.109 1.00 82.06 168 GLN A O 1
ATOM 1302 N N . ARG A 1 169 ? 4.486 7.497 -20.303 1.00 86.12 169 ARG A N 1
ATOM 1303 C CA . ARG A 1 169 ? 3.026 7.618 -20.441 1.00 86.12 169 ARG A CA 1
ATOM 1304 C C . ARG A 1 169 ? 2.293 6.643 -19.514 1.00 86.12 169 ARG A C 1
ATOM 1306 O O . ARG A 1 169 ? 1.445 7.067 -18.728 1.00 86.12 169 ARG A O 1
ATOM 1313 N N . ARG A 1 170 ? 2.684 5.360 -19.504 1.00 83.38 170 ARG A N 1
ATOM 1314 C CA . ARG A 1 170 ? 2.132 4.336 -18.589 1.00 83.38 170 ARG A CA 1
ATOM 1315 C C . ARG A 1 170 ? 2.317 4.722 -17.117 1.00 83.38 170 ARG A C 1
ATOM 1317 O O . ARG A 1 170 ? 1.373 4.624 -16.328 1.00 83.38 170 ARG A O 1
ATOM 1324 N N . ARG A 1 171 ? 3.500 5.225 -16.741 1.00 84.69 171 ARG A N 1
ATOM 1325 C CA . ARG A 1 171 ? 3.787 5.693 -15.373 1.00 84.69 171 ARG A CA 1
ATOM 1326 C C . ARG A 1 171 ? 2.873 6.851 -14.964 1.00 84.69 171 ARG A C 1
ATOM 1328 O O . ARG A 1 171 ? 2.293 6.808 -13.878 1.00 84.69 171 ARG A O 1
ATOM 1335 N N . LEU A 1 172 ? 2.695 7.851 -15.828 1.00 84.88 172 LEU A N 1
ATOM 1336 C CA . LEU A 1 172 ? 1.828 9.004 -15.563 1.00 84.88 172 LEU A CA 1
ATOM 1337 C C . LEU A 1 172 ? 0.346 8.609 -15.474 1.00 84.88 172 LEU A C 1
ATOM 1339 O O . LEU A 1 172 ? -0.367 9.094 -14.594 1.00 84.88 172 LEU A O 1
ATOM 1343 N N . VAL A 1 173 ? -0.121 7.675 -16.308 1.00 86.25 173 VAL A N 1
ATOM 1344 C CA . VAL A 1 173 ? -1.482 7.114 -16.206 1.00 86.25 173 VAL A CA 1
ATOM 1345 C C . VAL A 1 173 ? -1.679 6.400 -14.863 1.00 86.25 173 VAL A C 1
ATOM 1347 O O . VAL A 1 173 ? -2.677 6.642 -14.172 1.00 86.25 173 VAL A O 1
ATOM 1350 N N . LYS A 1 174 ? -0.706 5.583 -14.433 1.00 84.69 174 LYS A N 1
ATOM 1351 C CA . LYS A 1 174 ? -0.726 4.906 -13.123 1.00 84.69 174 LYS A CA 1
ATOM 1352 C C . LYS A 1 174 ? -0.761 5.918 -11.972 1.00 84.69 174 LYS A C 1
ATOM 1354 O O . LYS A 1 174 ? -1.575 5.769 -11.055 1.00 84.69 174 LYS A O 1
ATOM 1359 N N . GLN A 1 175 ? 0.038 6.987 -12.051 1.00 83.31 175 GLN A N 1
ATOM 1360 C CA . GLN A 1 175 ? 0.012 8.094 -11.088 1.00 83.31 175 GLN A CA 1
ATOM 1361 C C . GLN A 1 175 ? -1.350 8.801 -11.069 1.00 83.31 175 GLN A C 1
ATOM 1363 O O . GLN A 1 175 ? -1.928 8.963 -9.997 1.00 83.31 175 GLN A O 1
ATOM 1368 N N . ARG A 1 176 ? -1.937 9.138 -12.226 1.00 88.62 176 ARG A N 1
ATOM 1369 C CA . ARG A 1 176 ? -3.279 9.749 -12.321 1.00 88.62 176 ARG A CA 1
ATOM 1370 C C . ARG A 1 176 ? -4.350 8.886 -11.650 1.00 88.62 176 ARG A C 1
ATOM 1372 O O . ARG A 1 176 ? -5.176 9.409 -10.897 1.00 88.62 176 ARG A O 1
ATOM 1379 N N . LYS A 1 177 ? -4.324 7.567 -11.878 1.00 87.31 177 LYS A N 1
ATOM 1380 C CA . LYS A 1 177 ? -5.252 6.609 -11.248 1.00 87.31 177 LYS A CA 1
ATOM 1381 C C . LYS A 1 177 ? -5.040 6.527 -9.732 1.00 87.31 177 LYS A C 1
ATOM 1383 O O . LYS A 1 177 ? -6.012 6.443 -8.985 1.00 87.31 177 LYS A O 1
ATOM 1388 N N . ALA A 1 178 ? -3.796 6.583 -9.254 1.00 79.06 178 ALA A N 1
ATOM 1389 C CA . ALA A 1 178 ? -3.499 6.656 -7.822 1.00 79.06 178 ALA A CA 1
ATOM 1390 C C . ALA A 1 178 ? -4.049 7.947 -7.187 1.00 79.06 178 ALA A C 1
ATOM 1392 O O . ALA A 1 178 ? -4.774 7.873 -6.199 1.00 79.06 178 ALA A O 1
ATOM 1393 N N . ILE A 1 179 ? -3.812 9.112 -7.799 1.00 84.94 179 ILE A N 1
ATOM 1394 C CA . ILE A 1 179 ? -4.290 10.408 -7.286 1.00 84.94 179 ILE A CA 1
ATOM 1395 C C . ILE A 1 179 ? -5.819 10.445 -7.189 1.00 84.94 179 ILE A C 1
ATOM 1397 O O . ILE A 1 179 ? -6.353 10.891 -6.177 1.00 84.94 179 ILE A O 1
ATOM 1401 N N . LYS A 1 180 ? -6.536 9.933 -8.202 1.00 88.31 180 LYS A N 1
ATOM 1402 C CA . LYS A 1 180 ? -8.005 9.824 -8.159 1.00 88.31 180 LYS A CA 1
ATOM 1403 C C . LYS A 1 180 ? -8.486 8.988 -6.968 1.00 88.31 180 LYS A C 1
ATOM 1405 O O . LYS A 1 180 ? -9.419 9.396 -6.281 1.00 88.31 180 LYS A O 1
ATOM 1410 N N . ARG A 1 181 ? -7.837 7.849 -6.698 1.00 88.81 181 ARG A N 1
ATOM 1411 C CA . ARG A 1 181 ? -8.167 6.994 -5.545 1.00 88.81 181 ARG A CA 1
ATOM 1412 C C . ARG A 1 181 ? -7.947 7.724 -4.221 1.00 88.81 181 ARG A C 1
ATOM 1414 O O . ARG A 1 181 ? -8.808 7.658 -3.349 1.00 88.81 181 ARG A O 1
ATOM 1421 N N . PHE A 1 182 ? -6.845 8.461 -4.090 1.00 86.38 182 PHE A N 1
ATOM 1422 C CA . PHE A 1 182 ? -6.579 9.254 -2.890 1.00 86.38 182 PHE A CA 1
ATOM 1423 C C . PHE A 1 182 ? -7.576 10.395 -2.703 1.00 86.38 182 PHE A C 1
ATOM 1425 O O . PHE A 1 182 ? -8.043 10.584 -1.588 1.00 86.38 182 PHE A O 1
ATOM 1432 N N . LEU A 1 183 ? -7.967 11.089 -3.777 1.00 87.94 183 LEU A N 1
ATOM 1433 C CA . LEU A 1 183 ? -9.001 12.127 -3.720 1.00 87.94 183 LEU A CA 1
ATOM 1434 C C . LEU A 1 183 ? -10.361 11.569 -3.273 1.00 87.94 183 LEU A C 1
ATOM 1436 O O . LEU A 1 183 ? -11.026 12.175 -2.434 1.00 87.94 183 LEU A O 1
ATOM 1440 N N . LYS A 1 184 ? -10.750 10.390 -3.780 1.00 88.62 184 LYS A N 1
ATOM 1441 C CA . LYS A 1 184 ? -11.976 9.702 -3.344 1.00 88.62 184 LYS A CA 1
ATOM 1442 C C . LYS A 1 184 ? -11.921 9.373 -1.847 1.00 88.62 184 LYS A C 1
ATOM 1444 O O . LYS A 1 184 ? -12.863 9.676 -1.129 1.00 88.62 184 LYS A O 1
ATOM 1449 N N . ARG A 1 185 ? -10.793 8.835 -1.365 1.00 85.44 185 ARG A N 1
ATOM 1450 C CA . ARG A 1 185 ? -10.584 8.539 0.065 1.00 85.44 185 ARG A CA 1
ATOM 1451 C C . ARG A 1 185 ? -10.560 9.792 0.943 1.00 85.44 185 ARG A C 1
ATOM 1453 O O . ARG A 1 185 ? -11.150 9.769 2.013 1.00 85.44 185 ARG A O 1
ATOM 1460 N N . THR A 1 186 ? -9.917 10.883 0.508 1.00 87.12 186 THR A N 1
ATOM 1461 C CA . THR A 1 186 ? -9.939 12.152 1.262 1.00 87.12 186 THR A CA 1
ATOM 1462 C C . THR A 1 186 ? -11.346 12.713 1.395 1.00 87.12 186 THR A C 1
ATOM 1464 O O . THR A 1 186 ? -11.631 13.320 2.416 1.00 87.12 186 THR A O 1
ATOM 1467 N N . ARG A 1 187 ? -12.191 12.551 0.366 1.00 88.06 187 ARG A N 1
ATOM 1468 C CA . ARG A 1 187 ? -13.570 13.045 0.378 1.00 88.06 187 ARG A CA 1
ATOM 1469 C C . ARG A 1 187 ? -14.432 12.223 1.331 1.00 88.06 187 ARG A C 1
ATOM 1471 O O . ARG A 1 187 ? -14.989 12.808 2.238 1.00 88.06 187 ARG A O 1
ATOM 1478 N N . ALA A 1 188 ? -14.389 10.893 1.226 1.00 83.81 188 ALA A N 1
ATOM 1479 C CA . ALA A 1 188 ? -15.097 10.008 2.154 1.00 83.81 188 ALA A CA 1
ATOM 1480 C C . ALA A 1 188 ? -14.745 10.296 3.626 1.00 83.81 188 ALA A C 1
ATOM 1482 O O . ALA A 1 188 ? -15.627 10.445 4.454 1.00 83.81 188 ALA A O 1
ATOM 1483 N N . LEU A 1 189 ? -13.456 10.480 3.944 1.00 83.44 189 LEU A N 1
ATOM 1484 C CA . LEU A 1 189 ? -13.033 10.821 5.309 1.00 83.44 189 LEU A CA 1
ATOM 1485 C C . LEU A 1 189 ? -13.390 12.250 5.740 1.00 83.44 189 LEU A C 1
ATOM 1487 O O . LEU A 1 189 ? -13.338 12.543 6.927 1.00 83.44 189 LEU A O 1
ATOM 1491 N N . LEU A 1 190 ? -13.652 13.165 4.804 1.00 85.19 190 LEU A N 1
ATOM 1492 C CA . LEU A 1 190 ? -14.168 14.493 5.137 1.00 85.19 190 LEU A CA 1
ATOM 1493 C C . LEU A 1 190 ? -15.664 14.439 5.414 1.00 85.19 190 LEU A C 1
ATOM 1495 O O . LEU A 1 190 ? -16.093 15.093 6.353 1.00 85.19 190 LEU A O 1
ATOM 1499 N N . ASP A 1 191 ? -16.403 13.660 4.627 1.00 83.38 191 ASP A N 1
ATOM 1500 C CA . ASP A 1 191 ? -17.841 13.458 4.794 1.00 83.38 191 ASP A CA 1
ATOM 1501 C C . ASP A 1 191 ? -18.134 12.739 6.128 1.00 83.38 191 ASP A C 1
ATOM 1503 O O . ASP A 1 191 ? -19.068 13.103 6.820 1.00 83.38 191 ASP A O 1
ATOM 1507 N N . GLU A 1 192 ? -17.276 11.801 6.550 1.00 81.50 192 GLU A N 1
ATOM 1508 C CA . GLU A 1 192 ? -17.349 11.137 7.869 1.00 81.50 192 GLU A CA 1
ATOM 1509 C C . GLU A 1 192 ? -16.950 12.042 9.065 1.00 81.50 192 GLU A C 1
ATOM 1511 O O . GLU A 1 192 ? -17.092 11.637 10.215 1.00 81.50 192 GLU A O 1
ATOM 1516 N N . LEU A 1 193 ? -16.384 13.233 8.822 1.00 76.12 193 LEU A N 1
ATOM 1517 C CA . LEU A 1 193 ? -15.946 14.191 9.858 1.00 76.12 193 LEU A CA 1
ATOM 1518 C C . LEU A 1 193 ? -16.802 15.468 9.911 1.00 76.12 193 LEU A C 1
ATOM 1520 O O . LEU A 1 193 ? -16.475 16.379 10.682 1.00 76.12 193 LEU A O 1
ATOM 1524 N N . SER A 1 194 ? -17.784 15.586 9.020 1.00 68.56 194 SER A N 1
ATOM 1525 C CA . SER A 1 194 ? -18.709 16.714 8.909 1.00 68.56 194 SER A CA 1
ATOM 1526 C C . SER A 1 194 ? -20.020 16.382 9.593 1.00 68.56 194 SER A C 1
ATOM 1528 O O . SER A 1 194 ? -20.552 17.335 10.196 1.00 68.56 194 SER A O 1
#

pLDDT: mean 74.39, std 14.77, range [30.81, 91.62]

Secondary structure (DSSP, 8-state):
----HHHHHHHHHHHHH-S-HHHHHHHHHHHHHHTT--HHHHHHHTT--HHHHHHHHHHHHHHTGGGTS-HHHHHT-SS----------------------------HHHHHHHHHHHHHHHH--HHHHHHHHTS-HHHHHHHHHHHHHHHHHHHHHHHTSTT--HHHHHHHHHHHHHHHHHHHHHHHHHHTT-

Radius of gyration: 19.8 Å; Cα contacts (8 Å, |Δi|>4): 135; chains: 1; bounding box: 49×43×57 Å

Nearest PDB structures (foldseek):
  9had-assembly1_A  TM=6.993E-01  e=1.146E+00  Dermatophagoides farinae
  9had-assembly2_B  TM=7.044E-01  e=1.463E+00  Dermatophagoides farinae
  8zak-assembly2_B  TM=6.804E-01  e=1.327E+00  Campylobacter jejuni
  5yny-assembly1_A  TM=6.963E-01  e=2.504E+00  Dermatophagoides farinae
  2bkp-assembly1_A  TM=5.367E-01  e=1.613E+00  Pyrococcus horikoshii OT3

Solvent-accessible surface area (backbone atoms only — not comparable to full-atom values): 11603 Å² total; per-residue (Å²): 137,86,70,58,75,72,55,51,56,52,29,54,46,38,41,71,70,46,88,51,67,69,55,15,34,53,24,47,39,54,53,38,48,61,74,65,49,52,52,60,64,33,9,57,78,51,76,47,52,44,71,57,39,51,49,54,52,48,34,31,74,75,49,38,66,69,55,73,39,54,68,65,67,67,63,68,67,69,88,81,84,82,86,81,82,84,83,84,87,82,75,86,81,85,87,79,87,86,80,94,79,78,98,62,79,69,55,70,66,56,51,50,53,49,51,51,50,53,50,28,72,75,70,55,56,54,69,70,49,56,60,37,68,80,43,62,66,65,64,28,39,55,54,48,41,55,51,46,50,56,50,43,52,51,46,52,55,55,71,70,46,84,91,65,49,72,67,56,51,52,51,45,52,52,48,47,55,50,44,53,54,51,47,53,51,40,46,54,59,41,63,77,71,107

Foldseek 3Di:
DQDDPVLLVLLVCQLPPPPDLVSVLLSQLSNCVVVVDDLCVSCVVSVHDSVVSVVSVVLCVVPNPVSNDPPCSVVVPPDDDDDDDDDDDDDDDDDDDDDDDDPDDPPLLSLLVVLLVLCCVLPNDNPVSVVLNVDDSLVSLVVVLVVLVVVLVVLVVVLPDPPDDPVRNVVSVVSNVVSVVSNVSSVVSNVVVD

Mean predicted aligned error: 16.18 Å